Protein AF-A0A6G3MEV0-F1 (afdb_monomer)

pLDDT: mean 73.97, std 15.08, range [33.03, 90.5]

Sequence (205 aa):
HIMEASEIRARDFGADFNMITDFTGFTPLHYAVFLQDLQMIKLLLDSGADITIKNTYGQTPADLALTDEIKSFLLSEYEKAVEVKRQRDKEERKKFPLEKRLKEFIVGQEEAINTVSSTIRRREGGWTRGDKPLVFLFLGSSGVGKTELAKQLANYLFKNNNKCFIRVDMSEYQNKHEVIFYNIFRFLSLLEPHQVILDMIKVGN

Radius of gyration: 22.91 Å; Cα contacts (8 Å, |Δi|>4): 175; chains: 1; bounding box: 72×41×54 Å

Nearest PDB structures (foldseek):
  7tts-assembly1_B  TM=6.691E-01  e=2.079E-11  Homo sapiens
  7tts-assembly1_E  TM=6.427E-01  e=4.129E-11  Homo sapiens
  7tts-assembly1_C  TM=6.804E-01  e=1.296E-10  Homo sapiens
  7tts-assembly1_D  TM=6.007E-01  e=2.767E-11  Homo sapiens
  7tts-assembly1_F  TM=5.951E-01  e=7.315E-11  Homo sapiens

Organism: Henneguya salminicola (NCBI:txid69463)

Mean predicted aligned error: 13.85 Å

Solvent-accessible surface area (backbone atoms only — not comparable to full-atom values): 12146 Å² total; per-residue (Å²): 108,74,67,55,55,50,53,48,41,53,63,72,69,45,65,58,53,67,41,63,77,46,100,60,36,41,29,62,55,37,51,26,33,63,69,67,35,67,67,55,40,49,53,40,50,77,72,65,36,65,66,83,54,53,26,76,86,67,45,35,34,53,72,52,37,84,48,70,71,59,29,54,50,42,50,56,52,43,54,52,53,52,49,52,52,51,50,50,54,53,51,49,48,67,75,52,46,64,52,60,62,51,50,76,80,46,83,90,53,62,67,61,43,51,53,54,42,53,54,49,52,37,49,78,70,62,76,46,74,82,89,59,56,85,84,78,85,84,82,80,71,87,90,78,45,64,67,54,55,52,48,57,48,33,34,65,77,49,74,63,45,73,86,36,56,49,81,46,66,48,61,81,54,78,51,86,83,48,54,63,53,57,56,54,48,54,49,53,51,67,73,45,44,87,60,57,48,74,45,81,42,76,67,78,131

InterPro domains:
  IPR001995 Peptidase A2A, retrovirus, catalytic [PS50175] (41-53)
  IPR002110 Ankyrin repeat [PF00023] (25-55)
  IPR002110 Ankyrin repeat [PS50088] (24-56)
  IPR002110 Ankyrin repeat [SM00248] (24-53)
  IPR003959 ATPase, AAA-type, core [PF07724] (134-179)
  IPR027417 P-loop containing nucleoside triphosphate hydrolase [G3DSA:3.40.50.300] (69-185)
  IPR027417 P-loop containing nucleoside triphosphate hydrolase [SSF52540] (98-177)
  IPR036770 Ankyrin repeat-containing domain superfamily [G3DSA:1.25.40.20] (2-68)
  IPR036770 Ankyrin repeat-containing domain superfamily [SSF48403] (12-67)
  IPR050130 ATP-dependent Clp protease/Chaperone ClpA/ClpB [PTHR11638] (82-179)

Foldseek 3Di:
DVVVVVVVCLVVVVPPQCDQPDPFSDGQLLVCQLVVPPVSNVVSVVNPHDQPGATPVRDTSLNNHPDPVVNVVSVVSNVVSVVVVVVVVVVVCVVDPQLNLLCVPAPDPNVVSVVVSVVVVCVVVVVDDVQAADADDDDDDPPNCSVVSLVSVLCVLVVNPPVQEDEDECVVVPDPVNCVVVVVVVVVCNVCSRRHGYDYDDDDD

Secondary structure (DSSP, 8-state):
-HHHHHHHHHHHS---TT---STT---HHHHHHHTT-HHHHHHHHHTT--TT---TTS--GGGG--SHHHHHHHHHHHHHHHHHHHHHHHHHHHHS-HHHHHHHH--S-HHHHHHHHHHHHHHHTT-S-TTSPP-----SSTTSSHHHHHHHHHHHHTTT-GGGEEEEEGG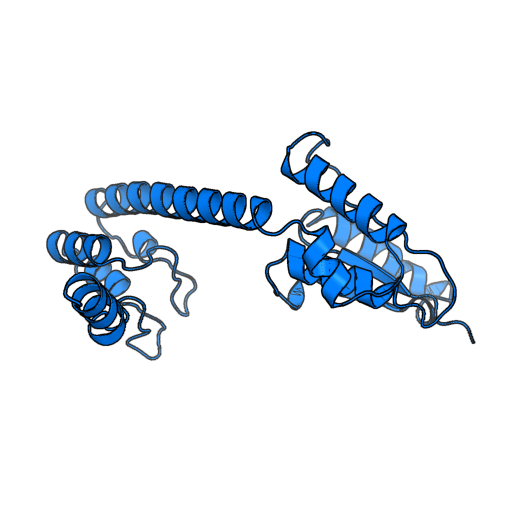GG-STTTHHHHHHHHHHHHH-TTS-EEEEE----

Structure (mmCIF, N/CA/C/O backbone):
data_AF-A0A6G3MEV0-F1
#
_entry.id   AF-A0A6G3MEV0-F1
#
loop_
_atom_site.group_PDB
_atom_site.id
_atom_site.type_symbol
_atom_site.label_atom_id
_atom_site.label_alt_id
_atom_site.label_comp_id
_atom_site.label_asym_id
_atom_site.label_entity_id
_atom_site.label_seq_id
_atom_site.pdbx_PDB_ins_code
_atom_site.Cartn_x
_atom_site.Cartn_y
_atom_site.Cartn_z
_atom_site.occupancy
_atom_site.B_iso_or_equiv
_atom_site.auth_seq_id
_atom_site.auth_comp_id
_atom_site.auth_asym_id
_atom_site.auth_atom_id
_atom_site.pdbx_PDB_model_num
ATOM 1 N N . HIS A 1 1 ? -33.113 -0.268 -13.481 1.00 51.06 1 HIS A N 1
ATOM 2 C CA . HIS A 1 1 ? -33.862 0.860 -12.890 1.00 51.06 1 HIS A CA 1
ATOM 3 C C . HIS A 1 1 ? -33.924 0.903 -11.361 1.00 51.06 1 HIS A C 1
ATOM 5 O O . HIS A 1 1 ? -33.353 1.837 -10.821 1.00 51.06 1 HIS A O 1
ATOM 11 N N . ILE A 1 2 ? -34.560 -0.027 -10.625 1.00 48.22 2 ILE A N 1
ATOM 12 C CA . ILE A 1 2 ? -34.645 0.098 -9.142 1.00 48.22 2 ILE A CA 1
ATOM 13 C C . ILE A 1 2 ? -33.288 -0.176 -8.459 1.00 48.22 2 ILE A C 1
ATOM 15 O O . ILE A 1 2 ? -32.898 0.575 -7.572 1.00 48.22 2 ILE A O 1
ATOM 19 N N . MET A 1 3 ? -32.540 -1.180 -8.939 1.00 43.31 3 MET A N 1
ATOM 20 C CA . MET A 1 3 ? -31.184 -1.517 -8.459 1.00 43.31 3 MET A CA 1
ATOM 21 C C . MET A 1 3 ? -30.160 -0.403 -8.741 1.00 43.31 3 MET A C 1
ATOM 23 O O . MET A 1 3 ? -29.391 -0.030 -7.863 1.00 43.31 3 MET A O 1
ATOM 27 N N . GLU A 1 4 ? -30.210 0.210 -9.928 1.00 51.53 4 GLU A N 1
ATOM 28 C CA . GLU A 1 4 ? -29.355 1.361 -10.259 1.00 51.53 4 GLU A CA 1
ATOM 29 C C . GLU A 1 4 ? -29.690 2.572 -9.387 1.00 51.53 4 GLU A C 1
ATOM 31 O O . GLU A 1 4 ? -28.794 3.267 -8.939 1.00 51.53 4 GLU A O 1
ATOM 36 N N . ALA A 1 5 ? -30.967 2.814 -9.076 1.00 46.56 5 ALA A N 1
ATOM 37 C CA . ALA A 1 5 ? -31.361 3.924 -8.212 1.00 46.56 5 ALA A CA 1
ATOM 38 C C . ALA A 1 5 ? -30.998 3.706 -6.729 1.00 46.56 5 ALA A C 1
ATOM 40 O O . ALA A 1 5 ? -30.888 4.687 -5.991 1.00 46.56 5 ALA A O 1
ATOM 41 N N . SER A 1 6 ? -30.842 2.460 -6.264 1.00 44.94 6 SER A N 1
ATOM 42 C CA . SER A 1 6 ? -30.276 2.159 -4.939 1.00 44.94 6 SER A CA 1
ATOM 43 C C . SER A 1 6 ? -28.752 2.258 -4.927 1.00 44.94 6 SER A C 1
ATOM 45 O O . SER A 1 6 ? -28.201 2.785 -3.970 1.00 44.94 6 SER A O 1
ATOM 47 N N . GLU A 1 7 ? -28.074 1.828 -5.994 1.00 50.38 7 GLU A N 1
ATOM 48 C CA . GLU A 1 7 ? -26.617 1.960 -6.136 1.00 50.38 7 GLU A CA 1
ATOM 49 C C . GLU A 1 7 ? -26.184 3.421 -6.306 1.00 50.38 7 GLU A C 1
ATOM 51 O O . GLU A 1 7 ? -25.212 3.850 -5.694 1.00 50.38 7 GLU A O 1
ATOM 56 N N . ILE A 1 8 ? -26.933 4.207 -7.084 1.00 53.25 8 ILE A N 1
ATOM 57 C CA . ILE A 1 8 ? -26.717 5.648 -7.263 1.00 53.25 8 ILE A CA 1
ATOM 58 C C . ILE A 1 8 ? -27.034 6.393 -5.965 1.00 53.25 8 ILE A C 1
ATOM 60 O O . ILE A 1 8 ? -26.256 7.243 -5.570 1.00 53.25 8 ILE A O 1
ATOM 64 N N . ARG A 1 9 ? -28.092 6.031 -5.220 1.00 45.91 9 ARG A N 1
ATOM 65 C CA . ARG A 1 9 ? -28.322 6.611 -3.882 1.00 45.91 9 ARG A CA 1
ATOM 66 C C . ARG A 1 9 ? -27.248 6.217 -2.871 1.00 45.91 9 ARG A C 1
ATOM 68 O O . ARG A 1 9 ? -26.850 7.063 -2.089 1.00 45.91 9 ARG A O 1
ATOM 75 N N . ALA A 1 10 ? -26.739 4.989 -2.890 1.00 49.03 10 ALA A N 1
ATOM 76 C CA . ALA A 1 10 ? -25.607 4.603 -2.048 1.00 49.03 10 ALA A CA 1
ATOM 77 C C . ALA A 1 10 ? -24.311 5.340 -2.435 1.00 49.03 10 ALA A C 1
ATOM 79 O O . ALA A 1 10 ? -23.467 5.570 -1.580 1.00 49.03 10 ALA A O 1
ATOM 80 N N . ARG A 1 11 ? -24.165 5.732 -3.707 1.00 48.09 11 ARG A N 1
ATOM 81 C CA . ARG A 1 11 ? -23.026 6.500 -4.225 1.00 48.09 11 ARG A CA 1
ATOM 82 C C . ARG A 1 11 ? -23.156 8.016 -3.987 1.00 48.09 11 ARG A C 1
ATOM 84 O O . ARG A 1 11 ? -22.151 8.647 -3.700 1.00 48.09 11 ARG A O 1
ATOM 91 N N . ASP A 1 12 ? -24.367 8.573 -4.071 1.00 46.44 12 ASP A N 1
ATOM 92 C CA . ASP A 1 12 ? -24.646 10.020 -3.994 1.00 46.44 12 ASP A CA 1
ATOM 93 C C . ASP A 1 12 ? -25.100 10.482 -2.590 1.00 46.44 12 ASP A C 1
ATOM 95 O O . ASP A 1 12 ? -24.789 11.595 -2.176 1.00 46.44 12 ASP A O 1
ATOM 99 N N . PHE A 1 13 ? -25.832 9.640 -1.843 1.00 46.34 13 PHE A N 1
ATOM 100 C CA . PHE A 1 13 ? -26.215 9.840 -0.429 1.00 46.34 13 PHE A CA 1
ATOM 101 C C . PHE A 1 13 ? -25.380 9.004 0.545 1.00 46.34 13 PHE A C 1
ATOM 103 O O . PHE A 1 13 ? -25.529 9.160 1.759 1.00 46.34 13 PHE A O 1
ATOM 110 N N . GLY A 1 14 ? -24.470 8.162 0.043 1.00 47.53 14 GLY A N 1
ATOM 111 C CA . GLY A 1 14 ? -23.297 7.733 0.798 1.00 47.53 14 GLY A CA 1
ATOM 112 C C . GLY A 1 14 ? -22.382 8.932 0.999 1.00 47.53 14 GLY A C 1
ATOM 113 O O . GLY A 1 14 ? -21.298 8.983 0.437 1.00 47.53 14 GLY A O 1
ATOM 114 N N . ALA A 1 15 ? -22.861 9.936 1.738 1.00 50.03 15 ALA A N 1
ATOM 115 C CA . ALA A 1 15 ? -22.044 11.012 2.257 1.00 50.03 15 ALA A CA 1
ATOM 116 C C . ALA A 1 15 ? -20.873 10.333 2.957 1.00 50.03 15 ALA A C 1
ATOM 118 O O . ALA A 1 15 ? -21.090 9.633 3.944 1.00 50.03 15 ALA A O 1
ATOM 119 N N . ASP A 1 16 ? -19.687 10.438 2.357 1.00 57.62 16 ASP A N 1
ATOM 120 C CA . ASP A 1 16 ? -18.498 9.683 2.726 1.00 57.62 16 ASP A CA 1
ATOM 121 C C . ASP A 1 16 ? -18.363 9.639 4.258 1.00 57.62 16 ASP A C 1
ATOM 123 O O . ASP A 1 16 ? -17.923 10.596 4.887 1.00 57.62 16 ASP A O 1
ATOM 127 N N . PHE A 1 17 ? -18.710 8.516 4.900 1.00 56.34 17 PHE A N 1
ATOM 128 C CA . PHE A 1 17 ? -18.487 8.327 6.347 1.00 56.34 17 PHE A CA 1
ATOM 129 C C . PHE A 1 17 ? -16.990 8.336 6.700 1.00 56.34 17 PHE A C 1
ATOM 131 O O . PHE A 1 17 ? -16.604 8.272 7.863 1.00 56.34 17 PHE A O 1
ATOM 138 N N . ASN A 1 18 ? -16.151 8.427 5.670 1.00 61.12 18 ASN A N 1
ATOM 139 C CA . ASN A 1 18 ? -14.714 8.606 5.705 1.00 61.12 18 ASN A CA 1
ATOM 140 C C . ASN A 1 18 ? -14.296 10.077 5.526 1.00 61.12 18 ASN A C 1
ATOM 142 O O . ASN A 1 18 ? -13.098 10.339 5.421 1.00 61.12 18 ASN A O 1
ATOM 146 N N . MET A 1 19 ? -15.238 11.034 5.467 1.00 63.88 19 MET A N 1
ATOM 147 C CA . MET A 1 19 ? -14.906 12.458 5.412 1.00 63.88 19 MET A CA 1
ATOM 148 C C . MET A 1 19 ? -14.054 12.816 6.621 1.00 63.88 19 MET A C 1
ATOM 150 O O . MET A 1 19 ? -14.406 12.540 7.768 1.00 63.88 19 MET A O 1
ATOM 154 N N . ILE A 1 20 ? -12.927 13.457 6.337 1.00 61.91 20 ILE A N 1
ATOM 155 C CA . ILE A 1 20 ? -12.161 14.179 7.338 1.00 61.91 20 ILE A CA 1
ATOM 156 C C . ILE A 1 20 ? -13.022 15.376 7.726 1.00 61.91 20 ILE A C 1
ATOM 158 O O . ILE A 1 20 ? -13.213 16.286 6.921 1.00 61.91 20 ILE A O 1
ATOM 162 N N . THR A 1 21 ? -13.597 15.339 8.920 1.00 61.16 21 THR A N 1
ATOM 163 C CA . THR A 1 21 ? -14.571 16.350 9.344 1.00 61.16 21 THR A CA 1
ATOM 164 C C . THR A 1 21 ? -13.880 17.644 9.777 1.00 61.16 21 THR A C 1
ATOM 166 O O . THR A 1 21 ? -14.470 18.718 9.685 1.00 61.16 21 THR A O 1
ATOM 169 N N . ASP A 1 22 ? -12.611 17.555 10.199 1.00 63.38 22 ASP A N 1
ATOM 170 C CA . ASP A 1 22 ? -11.910 18.616 10.923 1.00 63.38 22 ASP A CA 1
ATOM 171 C C . ASP A 1 22 ? -10.436 18.743 10.495 1.00 63.38 22 ASP A C 1
ATOM 173 O O . ASP A 1 22 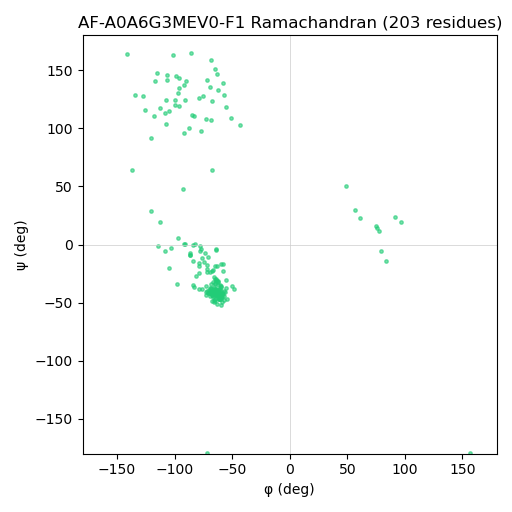? -9.829 17.815 9.956 1.00 63.38 22 ASP A O 1
ATOM 177 N N . PHE A 1 23 ? -9.802 19.870 10.847 1.00 66.94 23 PHE A N 1
ATOM 178 C CA . PHE A 1 23 ? -8.366 20.136 10.631 1.00 66.94 23 PHE A CA 1
ATOM 179 C C . PHE A 1 23 ? -7.429 19.099 11.285 1.00 66.94 23 PHE A C 1
ATOM 181 O O . PHE A 1 23 ? -6.246 19.021 10.960 1.00 66.94 23 PHE A O 1
ATOM 188 N N . THR A 1 24 ? -7.953 18.309 12.221 1.00 69.38 24 THR A N 1
ATOM 189 C CA . THR A 1 24 ? -7.255 17.254 12.966 1.00 69.38 24 THR A CA 1
ATOM 190 C C . THR A 1 24 ? -7.347 15.877 12.299 1.00 69.38 24 THR A C 1
ATOM 192 O O . THR A 1 24 ? -6.803 14.903 12.818 1.00 69.38 24 THR A O 1
ATOM 195 N N . GLY A 1 25 ? -8.015 15.746 11.149 1.00 80.94 25 GLY A N 1
ATOM 196 C CA . GLY A 1 25 ? -8.090 14.459 10.452 1.00 80.94 25 GLY A CA 1
ATOM 197 C C . GLY A 1 25 ? -9.051 13.453 11.087 1.00 80.94 25 GLY A C 1
ATOM 198 O O . GLY A 1 25 ? -8.955 12.267 10.784 1.00 80.94 25 GLY A O 1
ATOM 199 N N . PHE A 1 26 ? -9.930 13.881 11.997 1.00 82.19 26 PHE A N 1
ATOM 200 C CA . PHE A 1 26 ? -10.908 12.986 12.611 1.00 82.19 26 PHE A CA 1
ATOM 201 C C . PHE A 1 26 ? -11.992 12.602 11.600 1.00 82.19 26 PHE A C 1
ATOM 203 O O . PHE A 1 26 ? -12.427 13.416 10.787 1.00 82.19 26 PHE A O 1
ATOM 210 N N . THR A 1 27 ? -12.419 11.343 11.662 1.00 86.06 27 THR A N 1
ATOM 211 C CA . THR A 1 27 ? -13.585 10.839 10.924 1.00 86.06 27 THR A CA 1
ATOM 212 C C . THR A 1 27 ? -14.786 10.750 11.871 1.00 86.06 27 THR A C 1
ATOM 214 O O . THR A 1 27 ? -14.592 10.696 13.091 1.00 86.06 27 THR A O 1
ATOM 217 N N . PRO A 1 28 ? -16.027 10.655 11.359 1.00 85.81 28 PRO A N 1
ATOM 218 C CA . PRO A 1 28 ? -17.213 10.410 12.181 1.00 85.81 28 PRO A CA 1
ATOM 219 C C . PRO A 1 28 ? -17.049 9.216 13.132 1.00 85.81 28 PRO A C 1
ATOM 221 O O . PRO A 1 28 ? -17.494 9.266 14.278 1.00 85.81 28 PRO A O 1
ATOM 224 N N . LEU A 1 29 ? -16.337 8.170 12.693 1.00 88.25 29 LEU A N 1
ATOM 225 C CA . LEU A 1 29 ? -16.046 7.001 13.521 1.00 88.25 29 LEU A CA 1
ATOM 226 C C . LEU A 1 29 ? -15.088 7.324 14.679 1.00 88.25 29 LEU A C 1
ATOM 228 O O . LEU A 1 29 ? -15.311 6.843 15.785 1.00 88.25 29 LEU A O 1
ATOM 232 N N . HIS A 1 30 ? -14.076 8.179 14.480 1.00 88.00 30 HIS A N 1
ATOM 233 C CA . HIS A 1 30 ? -13.223 8.637 15.586 1.00 88.00 30 HIS A CA 1
ATOM 234 C C . HIS A 1 30 ? -14.044 9.368 16.659 1.00 88.00 30 HIS A C 1
ATOM 236 O O . HIS A 1 30 ? -13.844 9.131 17.849 1.00 88.00 30 HIS A O 1
ATOM 242 N N . TYR A 1 31 ? -14.996 10.213 16.248 1.00 85.88 31 TYR A N 1
ATOM 243 C CA . TYR A 1 31 ? -15.878 10.925 17.174 1.00 85.88 31 TYR A CA 1
ATOM 244 C C . TYR A 1 31 ? -16.831 9.994 17.919 1.00 85.88 31 TYR A C 1
ATOM 246 O O . TYR A 1 31 ? -16.969 10.119 19.133 1.00 85.88 31 TYR A O 1
ATOM 254 N N . ALA A 1 32 ? -17.443 9.028 17.234 1.00 88.56 32 ALA A N 1
ATOM 255 C CA . ALA A 1 32 ? -18.325 8.056 17.876 1.00 88.56 32 ALA A CA 1
ATOM 256 C C . ALA A 1 32 ? -17.591 7.230 18.948 1.00 88.56 32 ALA A C 1
ATOM 258 O O . ALA A 1 32 ? -18.133 6.990 20.028 1.00 88.56 32 ALA A O 1
ATOM 259 N N . VAL A 1 33 ? -16.330 6.860 18.690 1.00 90.50 33 VAL A N 1
ATOM 260 C CA . VAL A 1 33 ? -15.491 6.163 19.676 1.00 90.50 33 VAL A CA 1
ATOM 261 C C . VAL A 1 33 ? -15.082 7.079 20.824 1.00 90.50 33 VAL A C 1
ATOM 263 O O . VAL A 1 33 ? -15.154 6.671 21.984 1.00 90.50 33 VAL A O 1
ATOM 266 N N . PHE A 1 34 ? -14.712 8.327 20.535 1.00 86.25 34 PHE A N 1
ATOM 267 C CA . PHE A 1 34 ? -14.392 9.313 21.567 1.00 86.25 34 PHE A CA 1
ATOM 268 C C . PHE A 1 34 ? -15.580 9.571 22.509 1.00 86.25 34 PHE A C 1
ATOM 270 O O . PHE A 1 34 ? -15.402 9.645 23.722 1.00 86.25 34 PHE A O 1
ATOM 277 N N . LEU A 1 35 ? -16.798 9.627 21.962 1.00 87.50 35 LEU A N 1
ATOM 278 C CA . LEU A 1 35 ? -18.045 9.785 22.716 1.00 87.50 35 LEU A CA 1
ATOM 279 C C . LEU A 1 35 ? -18.524 8.492 23.403 1.00 87.50 35 LEU A C 1
ATOM 281 O O . LEU A 1 35 ? -19.503 8.537 24.141 1.00 87.50 35 LEU A O 1
ATOM 285 N N . GLN A 1 36 ? -17.836 7.361 23.190 1.00 87.62 36 GLN A N 1
ATOM 286 C CA . GLN A 1 36 ? -18.178 6.039 23.734 1.00 87.62 36 GLN A CA 1
ATOM 287 C C . GLN A 1 36 ? -19.601 5.570 23.362 1.00 87.62 36 GLN A C 1
ATOM 289 O O . GLN A 1 36 ? -20.235 4.814 24.099 1.00 87.62 36 GLN A O 1
ATOM 294 N N . ASP A 1 37 ? -20.108 5.994 22.201 1.00 89.31 37 ASP A N 1
ATOM 295 C CA . ASP A 1 37 ? -21.453 5.649 21.741 1.00 89.31 37 ASP A CA 1
ATOM 296 C C . ASP A 1 37 ? -21.429 4.385 20.875 1.00 89.31 37 ASP A C 1
ATOM 298 O O . ASP A 1 37 ? -21.193 4.411 19.666 1.00 89.31 37 ASP A O 1
ATOM 302 N N . LEU A 1 38 ? -21.702 3.248 21.512 1.00 88.25 38 LEU A N 1
ATOM 303 C CA . LEU A 1 38 ? -21.691 1.939 20.864 1.00 88.25 38 LEU A CA 1
ATOM 304 C C . LEU A 1 38 ? -22.764 1.794 19.773 1.00 88.25 38 LEU A C 1
ATOM 306 O O . LEU A 1 38 ? -22.545 1.055 18.810 1.00 88.25 38 LEU A O 1
ATOM 310 N N . GLN A 1 39 ? -23.905 2.483 19.886 1.00 89.00 39 GLN A N 1
ATOM 311 C CA . GLN A 1 39 ? -24.938 2.430 18.849 1.00 89.00 39 GLN A CA 1
ATOM 312 C C . GLN A 1 39 ? -24.503 3.205 17.609 1.00 89.00 39 GLN A C 1
ATOM 314 O O . GLN A 1 39 ? -24.632 2.689 16.500 1.00 89.00 39 GLN A O 1
ATOM 319 N N . MET A 1 40 ? -23.917 4.388 17.795 1.00 85.12 40 MET A N 1
ATOM 320 C CA . MET A 1 40 ? -23.364 5.172 16.690 1.00 85.12 40 MET A CA 1
ATOM 321 C C . MET A 1 40 ? -22.180 4.469 16.027 1.00 85.12 40 MET A C 1
ATOM 323 O O . MET A 1 40 ? -22.094 4.459 14.803 1.00 85.12 40 MET A O 1
ATOM 327 N N . ILE A 1 41 ? -21.304 3.820 16.802 1.00 89.31 41 ILE A N 1
ATOM 328 C CA . ILE A 1 41 ? -20.204 3.014 16.252 1.00 89.31 41 ILE A CA 1
ATOM 329 C C . ILE A 1 41 ? -20.751 1.900 15.355 1.00 89.31 41 ILE A C 1
ATOM 331 O O . ILE A 1 41 ? -20.294 1.755 14.224 1.00 89.31 41 ILE A O 1
ATOM 335 N N . LYS A 1 42 ? -21.743 1.134 15.827 1.00 88.56 42 LYS A N 1
ATOM 336 C CA . LYS A 1 42 ? -22.373 0.075 15.024 1.00 88.56 42 LYS A CA 1
ATOM 337 C C . LYS A 1 42 ? -23.017 0.631 13.763 1.00 88.56 42 LYS A C 1
ATOM 339 O O . LYS A 1 42 ? -22.752 0.116 12.687 1.00 88.56 42 LYS A O 1
ATOM 344 N N . LEU A 1 43 ? -23.785 1.712 13.888 1.00 87.81 43 LEU A N 1
ATOM 345 C CA . LEU A 1 43 ? -24.446 2.349 12.753 1.00 87.81 43 LEU A CA 1
ATOM 346 C C . LEU A 1 43 ? -23.440 2.803 11.687 1.00 87.81 43 LEU A C 1
ATOM 348 O O . LEU A 1 43 ? -23.673 2.583 10.504 1.00 87.81 43 LEU A O 1
ATOM 352 N N . LEU A 1 44 ? -22.318 3.399 12.104 1.00 86.12 44 LEU A N 1
ATOM 353 C CA . LEU A 1 44 ? -21.258 3.853 11.203 1.00 86.12 44 LEU A CA 1
ATOM 354 C C . LEU A 1 44 ? -20.515 2.688 10.537 1.00 86.12 44 LEU A C 1
ATOM 356 O O . LEU A 1 44 ? -20.150 2.775 9.367 1.00 86.12 44 LEU A O 1
ATOM 360 N N . LEU A 1 45 ? -20.285 1.593 11.261 1.00 85.94 45 LEU A N 1
ATOM 361 C CA . LEU A 1 45 ? -19.670 0.392 10.693 1.00 85.94 45 LEU A CA 1
ATOM 362 C C . LEU A 1 45 ? -20.613 -0.301 9.702 1.00 85.94 45 LEU A C 1
ATOM 364 O O . LEU A 1 45 ? -20.189 -0.637 8.597 1.00 85.94 45 LEU A O 1
ATOM 368 N N . ASP A 1 46 ? -21.894 -0.434 10.051 1.00 85.19 46 ASP A N 1
ATOM 369 C CA . ASP A 1 46 ? -22.937 -0.987 9.180 1.00 85.19 46 ASP A CA 1
ATOM 370 C C . ASP A 1 46 ? -23.124 -0.135 7.915 1.00 85.19 46 ASP A C 1
ATOM 372 O O . ASP A 1 46 ? -23.407 -0.659 6.836 1.00 85.19 46 ASP A O 1
ATOM 376 N N . SER A 1 47 ? -22.916 1.181 8.024 1.00 82.00 47 SER A N 1
ATOM 377 C CA . SER A 1 47 ? -22.955 2.112 6.895 1.00 82.00 47 SER A CA 1
ATOM 378 C C . SER A 1 47 ? -21.652 2.172 6.085 1.00 82.00 47 SER A C 1
ATOM 380 O O . SER A 1 47 ? -21.586 2.907 5.099 1.00 82.00 47 SER A O 1
ATOM 382 N N . GLY A 1 48 ? -20.628 1.389 6.446 1.00 79.81 48 GLY A N 1
ATOM 383 C CA . GLY A 1 48 ? -19.397 1.224 5.670 1.00 79.81 48 GLY A CA 1
ATOM 384 C C . GLY A 1 48 ? -18.252 2.181 6.015 1.00 79.81 48 GLY A C 1
ATOM 385 O O . GLY A 1 48 ? -17.388 2.410 5.166 1.00 79.81 48 GLY A O 1
ATOM 386 N N . ALA A 1 49 ? -18.217 2.747 7.225 1.00 84.12 49 ALA A N 1
ATOM 387 C CA . ALA A 1 49 ? -17.083 3.547 7.688 1.00 84.12 49 ALA A CA 1
ATOM 388 C C . ALA A 1 49 ? -15.792 2.708 7.766 1.00 84.12 49 ALA A C 1
ATOM 390 O O . ALA A 1 49 ? -15.772 1.607 8.320 1.00 84.12 49 ALA A O 1
ATOM 391 N N . ASP A 1 50 ? -14.690 3.238 7.232 1.00 81.62 50 ASP A N 1
ATOM 392 C CA . ASP A 1 50 ? -13.395 2.560 7.237 1.00 81.62 50 ASP A CA 1
ATOM 393 C C . ASP A 1 50 ? -12.681 2.782 8.580 1.00 81.62 50 ASP A C 1
ATOM 395 O O . ASP A 1 50 ? -12.215 3.875 8.914 1.00 81.62 50 ASP A O 1
ATOM 399 N N . ILE A 1 51 ? -12.572 1.703 9.353 1.00 85.75 51 ILE A N 1
ATOM 400 C CA . ILE A 1 51 ? -11.895 1.664 10.654 1.00 85.75 51 ILE A CA 1
ATOM 401 C C . ILE A 1 51 ? -10.363 1.765 10.548 1.00 85.75 51 ILE A C 1
ATOM 403 O O . ILE A 1 51 ? -9.681 1.951 11.554 1.00 85.75 51 ILE A O 1
ATOM 407 N N . THR A 1 52 ? -9.795 1.656 9.341 1.00 84.06 52 THR A N 1
ATOM 408 C CA . THR A 1 52 ? -8.337 1.692 9.125 1.00 84.06 52 THR A CA 1
ATOM 409 C C . THR A 1 52 ? -7.764 3.100 8.966 1.00 84.06 52 THR A C 1
ATOM 411 O O . THR A 1 52 ? -6.541 3.267 8.946 1.00 84.06 52 THR A O 1
ATOM 414 N N . ILE A 1 53 ? -8.626 4.114 8.854 1.00 83.69 53 ILE A N 1
ATOM 415 C CA . ILE A 1 53 ? -8.212 5.505 8.662 1.00 83.69 53 ILE A CA 1
ATOM 416 C C . ILE A 1 53 ? -7.542 6.024 9.932 1.00 83.69 53 ILE A C 1
ATOM 418 O O . ILE A 1 53 ? -8.035 5.818 11.037 1.00 83.69 53 ILE A O 1
ATOM 422 N N . LYS A 1 54 ? -6.423 6.728 9.759 1.00 85.94 54 LYS A N 1
ATOM 423 C CA . LYS A 1 54 ? -5.696 7.384 10.845 1.00 85.94 54 LYS A CA 1
ATOM 424 C C . LYS A 1 54 ? -5.901 8.889 10.794 1.00 85.94 54 LYS A C 1
ATOM 426 O O . LYS A 1 54 ? -5.882 9.470 9.709 1.00 85.94 54 LYS A O 1
ATOM 431 N N . ASN A 1 55 ? -6.035 9.505 11.962 1.00 84.94 55 ASN A N 1
ATOM 432 C CA . ASN A 1 55 ? -6.051 10.959 12.097 1.00 84.94 55 ASN A CA 1
ATOM 433 C C . ASN A 1 55 ? -4.649 11.572 11.871 1.00 84.94 55 ASN A C 1
ATOM 435 O O . ASN A 1 55 ? -3.667 10.861 11.629 1.00 84.94 55 ASN A O 1
ATOM 439 N N . THR A 1 56 ? -4.521 12.900 11.972 1.00 84.88 56 THR A N 1
ATOM 440 C CA . THR A 1 56 ? -3.221 13.586 11.800 1.00 84.88 56 THR A CA 1
ATOM 441 C C . THR A 1 56 ? -2.196 13.236 12.882 1.00 84.88 56 THR A C 1
ATOM 443 O O . THR A 1 56 ? -0.996 13.386 12.658 1.00 84.88 56 THR A O 1
ATOM 446 N N . TYR A 1 57 ? -2.648 12.708 14.021 1.00 82.94 57 TYR A N 1
ATOM 447 C CA . TYR A 1 57 ? -1.806 12.181 15.097 1.00 82.94 57 TYR A CA 1
ATOM 448 C C . TYR A 1 57 ? -1.376 10.721 14.864 1.00 82.94 57 TYR A C 1
ATOM 450 O O . TYR A 1 57 ? -0.649 10.155 15.677 1.00 82.94 57 TYR A O 1
ATOM 458 N N . GLY A 1 58 ? -1.804 10.095 13.761 1.00 84.19 58 GLY A N 1
ATOM 459 C CA . GLY A 1 58 ? -1.479 8.710 13.420 1.00 84.19 58 GLY A CA 1
ATOM 460 C C . GLY A 1 58 ? -2.274 7.656 14.198 1.00 84.19 58 GLY A C 1
ATOM 461 O O . GLY A 1 58 ? -1.928 6.474 14.123 1.00 84.19 58 GLY A O 1
ATOM 462 N N . GLN A 1 59 ? -3.318 8.069 14.917 1.00 85.88 59 GLN A N 1
ATOM 463 C CA . GLN A 1 59 ? -4.182 7.207 15.723 1.00 85.88 59 GLN A CA 1
ATOM 464 C C . GLN A 1 59 ? -5.358 6.705 14.890 1.00 85.88 59 GLN A C 1
ATOM 466 O O . GLN A 1 59 ? -5.917 7.453 14.091 1.00 85.88 59 GLN A O 1
ATOM 471 N N . THR A 1 60 ? -5.726 5.445 15.090 1.00 88.00 60 THR A N 1
ATOM 472 C CA . THR A 1 60 ? -6.956 4.847 14.559 1.00 88.00 60 THR A CA 1
ATOM 473 C C . THR A 1 60 ? -8.136 5.111 15.502 1.00 88.00 60 THR A C 1
ATOM 475 O O . THR A 1 60 ? -7.919 5.420 16.678 1.00 88.00 60 THR A O 1
ATOM 478 N N . PRO A 1 61 ? -9.396 4.924 15.061 1.00 86.88 61 PRO A N 1
ATOM 479 C CA . PRO A 1 61 ? -10.552 5.027 15.949 1.00 86.88 61 PRO A CA 1
ATOM 480 C C . PRO A 1 61 ? -10.437 4.094 17.160 1.00 86.88 61 PRO A C 1
ATOM 482 O O . PRO A 1 61 ? -10.781 4.489 18.267 1.00 86.88 61 PRO A O 1
ATOM 485 N N . ALA A 1 62 ? -9.887 2.887 16.975 1.00 87.25 62 ALA A N 1
ATOM 486 C CA . ALA A 1 62 ? -9.677 1.919 18.052 1.00 87.25 62 ALA A CA 1
ATOM 487 C C . ALA A 1 62 ? -8.683 2.405 19.123 1.00 87.25 62 ALA A C 1
ATOM 489 O O . ALA A 1 62 ? -8.837 2.061 20.294 1.00 87.25 62 ALA A O 1
ATOM 490 N N . ASP A 1 63 ? -7.704 3.234 18.746 1.00 87.62 63 ASP A N 1
ATOM 491 C CA . ASP A 1 63 ? -6.723 3.800 19.680 1.00 87.62 63 ASP A CA 1
ATOM 492 C C . ASP A 1 63 ? -7.337 4.862 20.607 1.00 87.62 63 ASP A C 1
ATOM 494 O O . ASP A 1 63 ? -6.787 5.136 21.672 1.00 87.62 63 ASP A O 1
ATOM 498 N N . LEU A 1 64 ? -8.478 5.449 20.225 1.00 86.44 64 LEU A N 1
ATOM 499 C CA . LEU A 1 64 ? -9.205 6.442 21.024 1.00 86.44 64 LEU A CA 1
ATOM 500 C C . LEU A 1 64 ? -10.187 5.817 22.025 1.00 86.44 64 LEU A C 1
ATOM 502 O O . LEU A 1 64 ? -10.784 6.535 22.828 1.00 86.44 64 LEU A O 1
ATOM 506 N N . ALA A 1 65 ? -10.393 4.499 21.975 1.00 88.31 65 ALA A N 1
ATOM 507 C CA . ALA A 1 65 ? -11.327 3.822 22.863 1.00 88.31 65 ALA A CA 1
ATOM 508 C C . ALA A 1 65 ? -10.827 3.851 24.318 1.00 88.31 65 ALA A C 1
ATOM 510 O O . ALA A 1 65 ? -9.737 3.365 24.621 1.00 88.31 65 ALA A O 1
ATOM 511 N N . LEU A 1 66 ? -11.650 4.396 25.219 1.00 84.56 66 LEU A N 1
ATOM 512 C CA . LEU A 1 66 ? -11.373 4.450 26.657 1.00 84.56 66 LEU A CA 1
ATOM 513 C C . LEU A 1 66 ? -11.774 3.158 27.381 1.00 84.56 66 LEU A C 1
ATOM 515 O O . LEU A 1 66 ? -11.112 2.764 28.336 1.00 84.56 66 LEU A O 1
ATOM 519 N N . THR A 1 67 ? -12.855 2.510 26.941 1.00 87.94 67 THR A N 1
ATOM 520 C CA . THR A 1 67 ? -13.371 1.277 27.551 1.00 87.94 67 THR A CA 1
ATOM 521 C C . THR A 1 67 ? -12.870 0.025 26.833 1.00 87.94 67 THR A C 1
ATOM 523 O O . THR A 1 67 ? -12.785 -0.020 25.602 1.00 87.94 67 THR A O 1
ATOM 526 N N . ASP A 1 68 ? -12.596 -1.030 27.604 1.00 86.69 68 ASP A N 1
ATOM 527 C CA . ASP A 1 68 ? -12.157 -2.326 27.068 1.00 86.69 68 ASP A CA 1
ATOM 528 C C . ASP A 1 68 ? -13.238 -3.005 26.209 1.00 86.69 68 ASP A C 1
ATOM 530 O O . ASP A 1 68 ? -12.930 -3.706 25.241 1.00 86.69 68 ASP A O 1
ATOM 534 N N . GLU A 1 69 ? -14.515 -2.758 26.510 1.00 88.19 69 GLU A N 1
ATOM 535 C CA . GLU A 1 69 ? -15.654 -3.276 25.745 1.00 88.19 69 GLU A CA 1
ATOM 536 C C . GLU A 1 69 ? -15.659 -2.739 24.309 1.00 88.19 69 GLU A C 1
ATOM 538 O O . GLU A 1 69 ? -15.694 -3.510 23.350 1.00 88.19 69 GLU A O 1
ATOM 543 N N . ILE A 1 70 ? -15.551 -1.418 24.139 1.00 86.88 70 ILE A N 1
ATOM 544 C CA . ILE A 1 70 ? -15.515 -0.801 22.809 1.00 86.88 70 ILE A CA 1
ATOM 545 C C . ILE A 1 70 ? -14.215 -1.159 22.093 1.00 86.88 70 ILE A C 1
ATOM 547 O O . ILE A 1 70 ? -14.229 -1.474 20.904 1.00 86.88 70 ILE A O 1
ATOM 551 N N . LYS A 1 71 ? -13.091 -1.167 22.813 1.00 88.00 71 LYS A N 1
ATOM 552 C CA . LYS A 1 71 ? -11.789 -1.498 22.235 1.00 88.00 71 LYS A CA 1
ATOM 553 C C . LYS A 1 71 ? -11.746 -2.923 21.682 1.00 88.00 71 LYS A C 1
ATOM 555 O O . LYS A 1 71 ? -11.309 -3.120 20.551 1.00 88.00 71 LYS A O 1
ATOM 560 N N . SER A 1 72 ? -12.221 -3.907 22.445 1.00 87.62 72 SER A N 1
ATOM 561 C CA . SER A 1 72 ? -12.274 -5.308 22.002 1.00 87.62 72 SER A CA 1
ATOM 562 C C . SER A 1 72 ? -13.204 -5.497 20.801 1.00 87.62 72 SER A C 1
ATOM 564 O O . SER A 1 72 ? -12.835 -6.181 19.843 1.00 87.62 72 SER A O 1
ATOM 566 N N . PHE A 1 73 ? -14.361 -4.828 20.799 1.00 89.00 73 PHE A N 1
ATOM 567 C CA . PHE A 1 73 ? -15.276 -4.831 19.662 1.00 89.00 73 PHE A CA 1
ATOM 568 C C . PHE A 1 73 ? -14.612 -4.266 18.396 1.00 89.00 73 PHE A C 1
ATOM 570 O O . PHE A 1 73 ? -14.564 -4.946 17.369 1.00 89.00 73 PHE A O 1
ATOM 577 N N . LEU A 1 74 ? -14.021 -3.071 18.485 1.00 87.69 74 LEU A N 1
ATOM 578 C CA . LEU A 1 74 ? -13.347 -2.413 17.364 1.00 87.69 74 LEU A CA 1
ATOM 579 C C . LEU A 1 74 ? -12.159 -3.216 16.835 1.00 87.69 74 LEU A C 1
ATOM 581 O O . LEU A 1 74 ? -11.970 -3.276 15.626 1.00 87.69 74 LEU A O 1
ATOM 585 N N . LEU A 1 75 ? -11.378 -3.856 17.709 1.00 86.62 75 LEU A N 1
ATOM 586 C CA . LEU A 1 75 ? -10.269 -4.717 17.292 1.00 86.62 75 LEU A CA 1
ATOM 587 C C . LEU A 1 75 ? -10.761 -5.909 16.465 1.00 86.62 75 LEU A C 1
ATOM 589 O O . LEU A 1 75 ? -10.194 -6.196 15.413 1.00 86.62 75 LEU A O 1
ATOM 593 N N . SER A 1 76 ? -11.849 -6.557 16.890 1.00 87.69 76 SER A N 1
ATOM 594 C CA . SER A 1 76 ? -12.420 -7.684 16.145 1.00 87.69 76 SER A CA 1
ATOM 595 C C . SER A 1 76 ? -12.947 -7.272 14.764 1.00 87.69 76 SER A C 1
ATOM 597 O O . SER A 1 76 ? -12.749 -7.987 13.780 1.00 87.69 76 SER A O 1
ATOM 599 N N . GLU A 1 77 ? -13.574 -6.098 14.661 1.00 86.75 77 GLU A N 1
ATOM 600 C CA . GLU A 1 77 ? -14.054 -5.560 13.384 1.00 86.75 77 GLU A CA 1
ATOM 601 C C . GLU A 1 77 ? -12.901 -5.072 12.501 1.00 86.75 77 GLU A C 1
ATOM 603 O O . GLU A 1 77 ? -12.908 -5.285 11.288 1.00 86.75 77 GLU A O 1
ATOM 608 N N . TYR A 1 78 ? -11.856 -4.502 13.103 1.00 85.25 78 TYR A N 1
ATOM 609 C CA . TYR A 1 78 ? -10.632 -4.123 12.409 1.00 85.25 78 TYR A CA 1
ATOM 610 C C . TYR A 1 78 ? -9.953 -5.336 11.762 1.00 85.25 78 TYR A C 1
ATOM 612 O O . TYR A 1 78 ? -9.606 -5.285 10.581 1.00 85.25 78 TYR A O 1
ATOM 620 N N . GLU A 1 79 ? -9.806 -6.448 12.487 1.00 83.94 79 GLU A N 1
ATOM 621 C CA . GLU A 1 79 ? -9.224 -7.684 11.947 1.00 83.94 79 GLU A CA 1
ATOM 622 C C . GLU A 1 79 ? -10.015 -8.213 10.744 1.00 83.94 79 GLU A C 1
ATOM 624 O O . GLU A 1 79 ? -9.427 -8.529 9.704 1.00 83.94 79 GLU A O 1
ATOM 629 N N . LYS A 1 80 ? -11.351 -8.240 10.840 1.00 85.62 80 LYS A N 1
ATOM 630 C CA . LYS A 1 80 ? -12.226 -8.634 9.724 1.00 85.62 80 LYS A CA 1
ATOM 631 C C . LYS A 1 80 ? -12.064 -7.700 8.527 1.00 85.62 80 LYS A C 1
ATOM 633 O O . LYS A 1 80 ? -11.914 -8.177 7.402 1.00 85.62 80 LYS A O 1
ATOM 638 N N . ALA A 1 81 ? -12.065 -6.387 8.749 1.00 82.25 81 ALA A N 1
ATOM 639 C CA . ALA A 1 81 ? -11.925 -5.394 7.687 1.00 82.25 81 ALA A CA 1
ATOM 640 C C . ALA A 1 81 ? -10.577 -5.525 6.959 1.00 82.25 81 ALA A C 1
ATOM 642 O O . ALA A 1 81 ? -10.525 -5.499 5.725 1.00 82.25 81 ALA A O 1
ATOM 643 N N . VAL A 1 82 ? -9.488 -5.728 7.708 1.00 83.69 82 VAL A N 1
ATOM 644 C CA . VAL A 1 82 ? -8.152 -5.963 7.147 1.00 83.69 82 VAL A CA 1
ATOM 645 C C . VAL A 1 82 ? -8.116 -7.255 6.335 1.00 83.69 82 VAL A C 1
ATOM 647 O O . VAL A 1 82 ? -7.573 -7.252 5.228 1.00 83.69 82 VAL A O 1
ATOM 650 N N . GLU A 1 83 ? -8.714 -8.341 6.827 1.00 83.06 83 GLU A N 1
ATOM 651 C CA . GLU A 1 83 ? -8.742 -9.612 6.102 1.00 83.06 83 GLU A CA 1
ATOM 652 C C . GLU A 1 83 ? -9.580 -9.513 4.820 1.00 83.06 83 GLU A C 1
ATOM 654 O O . GLU A 1 83 ? -9.124 -9.933 3.758 1.00 83.06 83 GLU A O 1
ATOM 659 N N . VAL A 1 84 ? -10.749 -8.866 4.858 1.00 83.19 84 VAL A N 1
ATOM 660 C CA . VAL A 1 84 ? -11.572 -8.612 3.662 1.00 83.19 84 VAL A CA 1
ATOM 661 C C . VAL A 1 84 ? -10.807 -7.775 2.635 1.00 83.19 84 VAL A C 1
ATOM 663 O O . VAL A 1 84 ? -10.781 -8.122 1.452 1.00 83.19 84 VAL A O 1
ATOM 666 N N . LYS A 1 85 ? -10.130 -6.704 3.069 1.00 80.75 85 LYS A N 1
ATOM 667 C CA . LYS A 1 85 ? -9.288 -5.867 2.197 1.00 80.75 85 LYS A CA 1
ATOM 668 C C . LYS A 1 85 ? -8.145 -6.680 1.590 1.00 80.75 85 LYS A C 1
ATOM 670 O O . LYS A 1 85 ? -7.892 -6.585 0.393 1.00 80.75 85 LYS A O 1
ATOM 675 N N . ARG A 1 86 ? -7.504 -7.542 2.383 1.00 78.62 86 ARG A N 1
ATOM 676 C CA . ARG A 1 86 ? -6.438 -8.444 1.931 1.00 78.62 86 ARG A CA 1
ATOM 677 C C . ARG A 1 86 ? -6.935 -9.467 0.909 1.00 78.62 86 ARG A C 1
ATOM 679 O O . ARG A 1 86 ? -6.239 -9.712 -0.077 1.00 78.62 86 ARG A O 1
ATOM 686 N N . GLN A 1 87 ? -8.110 -10.060 1.118 1.00 80.31 87 GLN A N 1
ATOM 687 C CA . GLN A 1 87 ? -8.713 -10.998 0.168 1.00 80.31 87 GLN A CA 1
ATOM 688 C C . GLN A 1 87 ? -9.101 -10.290 -1.128 1.00 80.31 87 GLN A C 1
ATOM 690 O O . GLN A 1 87 ? -8.731 -10.767 -2.199 1.00 80.31 87 GLN A O 1
ATOM 695 N N . ARG A 1 88 ? -9.729 -9.111 -1.045 1.00 78.88 88 ARG A N 1
ATOM 696 C CA . ARG A 1 88 ? -10.039 -8.274 -2.213 1.00 78.88 88 ARG A CA 1
ATOM 697 C C . ARG A 1 88 ? -8.776 -7.928 -3.004 1.00 78.88 88 ARG A C 1
ATOM 699 O O . ARG A 1 88 ? -8.746 -8.146 -4.211 1.00 78.88 88 ARG A O 1
ATOM 706 N N . ASP A 1 89 ? -7.715 -7.476 -2.334 1.00 73.94 89 ASP A N 1
ATOM 707 C CA . ASP A 1 89 ? -6.420 -7.192 -2.967 1.00 73.94 89 ASP A CA 1
ATOM 708 C C . ASP A 1 89 ? -5.849 -8.448 -3.653 1.00 73.94 89 ASP A C 1
ATOM 710 O O . ASP A 1 89 ? -5.317 -8.389 -4.764 1.00 73.94 89 ASP A O 1
ATOM 714 N N . LYS A 1 90 ? -5.961 -9.617 -3.010 1.00 75.94 90 LYS A N 1
ATOM 715 C CA . LYS A 1 90 ? -5.497 -10.901 -3.555 1.00 75.94 90 LYS A CA 1
ATOM 716 C C . LYS A 1 90 ? -6.311 -11.334 -4.776 1.00 75.94 90 LYS A C 1
ATOM 718 O O . LYS A 1 90 ? -5.738 -11.860 -5.729 1.00 75.94 90 LYS A O 1
ATOM 723 N N . GLU A 1 91 ? -7.622 -11.130 -4.766 1.00 77.06 91 GLU A N 1
ATOM 724 C CA . GLU A 1 91 ? -8.511 -11.395 -5.899 1.00 77.06 91 GLU A CA 1
ATOM 725 C C . GLU A 1 91 ? -8.254 -10.440 -7.065 1.00 77.06 91 GLU A C 1
ATOM 727 O O . GLU A 1 91 ? -8.163 -10.879 -8.213 1.00 77.06 91 GLU A O 1
ATOM 732 N N . GLU A 1 92 ? -8.045 -9.155 -6.786 1.00 72.00 92 GLU A N 1
ATOM 733 C CA . GLU A 1 92 ? -7.702 -8.163 -7.802 1.00 72.00 92 GLU A CA 1
ATOM 734 C C . GLU A 1 92 ? -6.381 -8.518 -8.501 1.00 72.00 92 GLU A C 1
ATOM 736 O O . GLU A 1 92 ? -6.301 -8.509 -9.732 1.00 72.00 92 GLU A O 1
ATOM 741 N N . ARG A 1 93 ? -5.369 -8.943 -7.730 1.00 70.44 93 ARG A N 1
ATOM 742 C CA . ARG A 1 93 ? -4.087 -9.438 -8.262 1.00 70.44 93 ARG A CA 1
ATOM 743 C C . ARG A 1 93 ? -4.237 -10.693 -9.124 1.00 70.44 93 ARG A C 1
ATOM 745 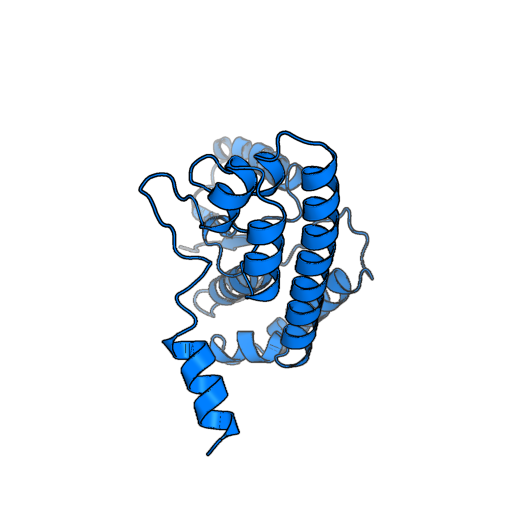O O . ARG A 1 93 ? -3.473 -10.872 -10.069 1.00 70.44 93 ARG A O 1
ATOM 752 N N . LYS A 1 94 ? -5.215 -11.563 -8.839 1.00 71.44 94 LYS A N 1
ATOM 753 C CA . LYS A 1 94 ? -5.538 -12.704 -9.718 1.00 71.44 94 LYS A CA 1
ATOM 754 C C . LYS A 1 94 ? -6.183 -12.239 -11.024 1.00 71.44 94 LYS A C 1
ATOM 756 O O . LYS A 1 94 ? -5.900 -12.808 -12.075 1.00 71.44 94 LYS A O 1
ATOM 761 N N . LYS A 1 95 ? -7.054 -11.227 -10.957 1.00 65.06 95 LYS A N 1
ATOM 762 C CA . LYS A 1 95 ? -7.797 -10.696 -12.109 1.00 65.06 95 LYS A CA 1
ATOM 763 C C . LYS A 1 95 ? -6.885 -9.955 -13.090 1.00 65.06 95 LYS A C 1
ATOM 765 O O . LYS A 1 95 ? -7.051 -10.087 -14.303 1.00 65.06 95 LYS A O 1
ATOM 770 N N . PHE A 1 96 ? -5.897 -9.226 -12.573 1.00 69.38 96 PHE A N 1
ATOM 771 C CA . PHE A 1 96 ? -4.920 -8.480 -13.363 1.00 69.38 96 PHE A CA 1
ATOM 772 C C . PHE A 1 96 ? -3.497 -8.965 -13.062 1.00 69.38 96 PHE A C 1
ATOM 774 O O . PHE A 1 96 ? -2.861 -8.443 -12.146 1.00 69.38 96 PHE A O 1
ATOM 781 N N . PRO A 1 97 ? -2.981 -9.951 -13.822 1.00 80.62 97 PRO A N 1
ATOM 782 C CA . PRO A 1 97 ? -1.622 -10.442 -13.629 1.00 80.62 97 PRO A CA 1
ATOM 783 C C . PRO A 1 97 ? -0.601 -9.310 -13.791 1.00 80.62 97 PRO A C 1
ATOM 785 O O . PRO A 1 97 ? -0.725 -8.478 -14.695 1.00 80.62 97 PRO A O 1
ATOM 788 N N . LEU A 1 98 ? 0.414 -9.304 -12.922 1.00 84.94 98 LEU A N 1
ATOM 789 C CA . LEU A 1 98 ? 1.505 -8.324 -12.903 1.00 84.94 98 LEU A CA 1
ATOM 790 C C . LEU A 1 98 ? 2.125 -8.119 -14.293 1.00 84.94 98 LEU A C 1
ATOM 792 O O . LEU A 1 98 ? 2.412 -6.993 -14.686 1.00 84.94 98 LEU A O 1
ATOM 796 N N . GLU A 1 99 ? 2.250 -9.193 -15.069 1.00 88.69 99 GLU A N 1
ATOM 797 C CA . GLU A 1 99 ? 2.779 -9.165 -16.427 1.00 88.69 99 GLU A CA 1
ATOM 798 C C . GLU A 1 99 ? 2.007 -8.201 -17.337 1.00 88.69 99 GLU A C 1
ATOM 800 O O . GLU A 1 99 ? 2.621 -7.480 -18.116 1.00 88.69 99 GLU A O 1
ATOM 805 N N . LYS A 1 100 ? 0.669 -8.156 -17.237 1.00 87.19 100 LYS A N 1
ATOM 806 C CA . LYS A 1 100 ? -0.152 -7.246 -18.051 1.00 87.19 100 LYS A CA 1
ATOM 807 C C . LYS A 1 100 ? 0.093 -5.790 -17.669 1.00 87.19 100 LYS A C 1
ATOM 809 O O . LYS A 1 100 ? 0.291 -4.977 -18.561 1.00 87.19 100 LYS A O 1
ATOM 814 N N . ARG A 1 101 ? 0.162 -5.492 -16.366 1.00 85.75 101 ARG A N 1
ATOM 815 C CA . ARG A 1 101 ? 0.453 -4.138 -15.862 1.00 85.75 101 ARG A CA 1
ATOM 816 C C . ARG A 1 101 ? 1.829 -3.664 -16.324 1.00 85.75 101 ARG A C 1
ATOM 818 O O . ARG A 1 101 ? 1.961 -2.558 -16.821 1.00 85.75 101 ARG A O 1
ATOM 825 N N . LEU A 1 102 ? 2.853 -4.513 -16.226 1.00 87.62 102 LEU A N 1
ATOM 826 C CA . LEU A 1 102 ? 4.198 -4.162 -16.694 1.00 87.62 102 LEU A CA 1
ATOM 827 C C . LEU A 1 102 ? 4.251 -3.971 -18.218 1.00 87.62 102 LEU A C 1
ATOM 829 O O . LEU A 1 102 ? 4.942 -3.072 -18.691 1.00 87.62 102 LEU A O 1
ATOM 833 N N . LYS A 1 103 ? 3.494 -4.768 -18.983 1.00 89.44 103 LYS A N 1
ATOM 834 C CA . LYS A 1 103 ? 3.401 -4.655 -20.449 1.00 89.44 103 LYS A CA 1
ATOM 835 C C . LYS A 1 103 ? 2.722 -3.370 -20.938 1.00 89.44 103 LYS A C 1
ATOM 837 O O . LYS A 1 103 ? 2.963 -2.985 -22.076 1.00 89.44 103 LYS A O 1
ATOM 842 N N . GLU A 1 104 ? 1.911 -2.702 -20.117 1.00 88.12 104 GLU A N 1
ATOM 843 C CA . GLU A 1 104 ? 1.331 -1.392 -20.466 1.00 88.12 104 GLU A CA 1
ATOM 844 C C . GLU A 1 104 ? 2.404 -0.296 -20.560 1.00 88.12 104 GLU A C 1
ATOM 846 O O . GLU A 1 104 ? 2.290 0.607 -21.385 1.00 88.12 104 GLU A O 1
ATOM 851 N N . PHE A 1 105 ? 3.467 -0.398 -19.756 1.00 85.88 105 PHE A N 1
ATOM 852 C CA . PHE A 1 105 ? 4.532 0.608 -19.683 1.00 85.88 105 PHE A CA 1
ATOM 853 C C . PHE A 1 105 ? 5.825 0.184 -20.394 1.00 85.88 105 PHE A C 1
ATOM 855 O O . PHE A 1 105 ? 6.655 1.032 -20.716 1.00 85.88 105 PHE A O 1
ATOM 862 N N . ILE A 1 106 ? 6.027 -1.117 -20.626 1.00 87.06 106 ILE A N 1
ATOM 863 C CA . ILE A 1 106 ? 7.295 -1.673 -21.109 1.00 87.06 106 ILE A CA 1
ATOM 864 C C . ILE A 1 106 ? 7.051 -2.502 -22.364 1.00 87.06 106 ILE A C 1
ATOM 866 O O . ILE A 1 106 ? 6.414 -3.556 -22.328 1.00 87.06 106 ILE A O 1
ATOM 870 N N . VAL A 1 107 ? 7.627 -2.050 -23.476 1.00 84.25 107 VAL A N 1
ATOM 871 C CA . VAL A 1 107 ? 7.505 -2.702 -24.783 1.00 84.25 107 VAL A CA 1
ATOM 872 C C . VAL A 1 107 ? 8.715 -3.609 -25.039 1.00 84.25 107 VAL A C 1
ATOM 874 O O . VAL A 1 107 ? 9.858 -3.219 -24.813 1.00 84.25 107 VAL A O 1
ATOM 877 N N . GLY A 1 108 ? 8.472 -4.833 -25.519 1.00 82.94 108 GLY A N 1
ATOM 878 C CA . GLY A 1 108 ? 9.503 -5.742 -26.048 1.00 82.94 108 GLY A CA 1
ATOM 879 C C . GLY A 1 108 ? 10.279 -6.602 -25.034 1.00 82.94 108 GLY A C 1
ATOM 880 O O . GLY A 1 108 ? 10.907 -7.573 -25.442 1.00 82.94 108 GLY A O 1
ATOM 881 N N . GLN A 1 109 ? 10.221 -6.326 -23.725 1.00 84.56 109 GLN A N 1
ATOM 882 C CA . GLN A 1 109 ? 10.981 -7.067 -22.696 1.00 84.56 109 GLN A CA 1
ATOM 883 C C . GLN A 1 109 ? 10.208 -8.245 -22.063 1.00 84.56 109 GLN A C 1
ATOM 885 O O . GLN A 1 109 ? 10.156 -8.388 -20.840 1.00 84.56 109 GLN A O 1
ATOM 890 N N . GLU A 1 110 ? 9.577 -9.100 -22.871 1.00 88.06 110 GLU A N 1
ATOM 891 C CA . GLU A 1 110 ? 8.651 -10.125 -22.357 1.00 88.06 110 GLU A CA 1
ATOM 892 C C . GLU A 1 110 ? 9.301 -11.127 -21.390 1.00 88.06 110 GLU A C 1
ATOM 894 O O . GLU A 1 110 ? 8.725 -11.456 -20.353 1.00 88.06 110 GLU A O 1
ATOM 899 N N . GLU A 1 111 ? 10.516 -11.586 -21.693 1.00 87.38 111 GLU A N 1
ATOM 900 C CA . GLU A 1 111 ? 11.236 -12.560 -20.866 1.00 87.38 111 GLU A CA 1
ATOM 901 C C . GLU A 1 111 ? 11.627 -11.984 -19.496 1.00 87.38 111 GLU A C 1
ATOM 903 O O . GLU A 1 111 ? 11.445 -12.635 -18.460 1.00 87.38 111 GLU A O 1
ATOM 908 N N . ALA A 1 112 ? 12.090 -10.730 -19.469 1.00 87.44 112 ALA A N 1
ATOM 909 C CA . ALA A 1 112 ? 12.413 -10.027 -18.232 1.00 87.44 112 ALA A CA 1
ATOM 910 C C . ALA A 1 112 ? 11.158 -9.835 -17.365 1.00 87.44 112 ALA A C 1
ATOM 912 O O . ALA A 1 112 ? 11.178 -10.144 -16.172 1.00 87.44 112 ALA A O 1
ATOM 913 N N . ILE A 1 113 ? 10.043 -9.416 -17.975 1.00 90.44 113 ILE A N 1
ATOM 914 C CA . ILE A 1 113 ? 8.749 -9.249 -17.297 1.00 90.44 113 ILE A CA 1
ATOM 915 C C . ILE A 1 113 ? 8.271 -10.578 -16.698 1.00 90.44 113 ILE A C 1
ATOM 917 O O . ILE A 1 113 ? 7.876 -10.619 -15.530 1.00 90.44 113 ILE A O 1
ATOM 921 N N . ASN A 1 114 ? 8.345 -11.677 -17.452 1.00 90.25 114 ASN A N 1
ATOM 922 C CA . ASN A 1 114 ? 7.931 -13.003 -16.983 1.00 90.25 114 ASN A CA 1
ATOM 923 C C . ASN A 1 114 ? 8.811 -13.509 -15.826 1.00 90.25 114 ASN A C 1
ATOM 925 O O . ASN A 1 114 ? 8.307 -14.066 -14.844 1.00 90.25 114 ASN A O 1
ATOM 929 N N . THR A 1 115 ? 10.124 -13.283 -15.900 1.00 89.00 115 THR A N 1
ATOM 930 C CA . THR A 1 115 ? 11.082 -13.687 -14.857 1.00 89.00 115 THR A CA 1
ATOM 931 C C . THR A 1 115 ? 10.843 -12.924 -13.556 1.00 89.00 115 THR A C 1
ATOM 933 O O . THR A 1 115 ? 10.722 -13.525 -12.484 1.00 89.00 115 THR A O 1
ATOM 936 N N . VAL A 1 116 ? 10.689 -11.603 -13.644 1.00 89.00 116 VAL A N 1
ATOM 937 C CA . VAL A 1 116 ? 10.374 -10.746 -12.495 1.00 89.00 116 VAL A CA 1
ATOM 938 C C . VAL A 1 116 ? 9.030 -11.140 -11.878 1.00 89.00 116 VAL A C 1
ATOM 940 O O . VAL A 1 116 ? 8.933 -11.361 -10.668 1.00 89.00 116 VAL A O 1
ATOM 943 N N . SER A 1 117 ? 8.006 -11.323 -12.713 1.00 89.31 117 SER A N 1
ATOM 944 C CA . SER A 1 117 ? 6.653 -11.633 -12.247 1.00 89.31 117 SER A CA 1
ATOM 945 C C . SER A 1 117 ? 6.551 -13.015 -11.603 1.00 89.31 117 SER A C 1
ATOM 947 O O . SER A 1 117 ? 5.920 -13.176 -10.558 1.00 89.31 117 SER A O 1
ATOM 949 N N . SER A 1 118 ? 7.212 -14.028 -12.169 1.00 86.94 118 SER A N 1
ATOM 950 C CA . SER A 1 118 ? 7.268 -15.366 -11.566 1.00 86.94 118 SER A CA 1
ATOM 951 C C . SER A 1 118 ? 7.995 -15.365 -10.216 1.00 86.94 118 SER A C 1
ATOM 953 O O . SER A 1 118 ? 7.537 -16.018 -9.276 1.00 86.94 118 SER A O 1
ATOM 955 N N . THR A 1 119 ? 9.068 -14.581 -10.081 1.00 86.94 119 THR A N 1
ATOM 956 C CA . THR A 1 119 ? 9.820 -14.431 -8.826 1.00 86.94 119 THR A CA 1
ATOM 957 C C . THR A 1 119 ? 8.963 -13.791 -7.732 1.00 86.94 119 THR A C 1
ATOM 959 O O . THR A 1 119 ? 8.927 -14.287 -6.604 1.00 86.94 119 THR A O 1
ATOM 962 N N . ILE A 1 120 ? 8.203 -12.743 -8.067 1.00 86.00 120 ILE A N 1
ATOM 963 C CA . ILE A 1 120 ? 7.283 -12.091 -7.124 1.00 86.00 120 ILE A CA 1
ATOM 964 C C . ILE A 1 120 ? 6.163 -13.033 -6.701 1.00 86.00 120 ILE A C 1
ATOM 966 O O . ILE A 1 120 ? 5.927 -13.187 -5.504 1.00 86.00 120 ILE A O 1
ATOM 970 N N . ARG A 1 121 ? 5.527 -13.734 -7.648 1.00 83.44 121 ARG A N 1
ATOM 971 C CA . ARG A 1 121 ? 4.466 -14.706 -7.329 1.00 83.44 121 ARG A CA 1
ATOM 972 C C . ARG A 1 121 ? 4.947 -15.798 -6.375 1.00 83.44 121 ARG A C 1
ATOM 974 O O . ARG A 1 121 ? 4.222 -16.164 -5.453 1.00 83.44 121 ARG A O 1
ATOM 981 N N . ARG A 1 122 ? 6.176 -16.297 -6.556 1.00 82.81 122 ARG A N 1
ATOM 982 C CA . ARG A 1 122 ? 6.783 -17.277 -5.637 1.00 82.81 122 ARG A CA 1
ATOM 983 C C . ARG A 1 122 ? 6.948 -16.708 -4.228 1.00 82.81 122 ARG A C 1
ATOM 985 O O . ARG A 1 122 ? 6.656 -17.414 -3.264 1.00 82.81 122 ARG A O 1
ATOM 992 N N . ARG A 1 123 ? 7.358 -15.441 -4.096 1.00 82.25 123 ARG A N 1
ATOM 993 C CA . ARG A 1 123 ? 7.468 -14.785 -2.786 1.00 82.25 123 ARG A CA 1
ATOM 994 C C . ARG A 1 123 ? 6.118 -14.566 -2.125 1.00 82.25 123 ARG A C 1
ATOM 996 O O . ARG A 1 123 ? 5.962 -14.922 -0.963 1.00 82.25 123 ARG A O 1
ATOM 1003 N N . GLU A 1 124 ? 5.148 -14.020 -2.851 1.00 78.31 124 GLU A N 1
ATOM 1004 C CA . GLU A 1 124 ? 3.802 -13.778 -2.318 1.00 78.31 124 GLU A CA 1
ATOM 1005 C C . GLU A 1 124 ? 3.094 -15.079 -1.921 1.00 78.31 124 GLU A C 1
ATOM 1007 O O . GLU A 1 124 ? 2.321 -15.100 -0.967 1.00 78.31 124 GLU A O 1
ATOM 1012 N N . GLY A 1 125 ? 3.385 -16.178 -2.621 1.00 76.19 125 GLY A N 1
ATOM 1013 C CA . GLY A 1 125 ? 2.886 -17.507 -2.278 1.00 76.19 125 GLY A CA 1
ATOM 1014 C C . GLY A 1 125 ? 3.612 -18.187 -1.111 1.00 76.19 125 GLY A C 1
ATOM 1015 O O . GLY A 1 125 ? 3.261 -19.317 -0.792 1.00 76.19 125 GLY A O 1
ATOM 1016 N N . GLY A 1 126 ? 4.640 -17.566 -0.520 1.00 77.00 126 GLY A N 1
ATOM 1017 C CA . GLY A 1 126 ? 5.414 -18.148 0.583 1.00 77.00 126 GLY A CA 1
ATOM 1018 C C . GLY A 1 126 ? 6.389 -19.265 0.181 1.00 77.00 126 GLY A C 1
ATOM 1019 O O . GLY A 1 126 ? 6.866 -19.992 1.045 1.00 77.00 126 GLY A O 1
ATOM 1020 N N . TRP A 1 127 ? 6.714 -19.413 -1.110 1.00 70.62 127 TRP A N 1
ATOM 1021 C CA . TRP A 1 127 ? 7.599 -20.482 -1.612 1.00 70.62 127 TRP A CA 1
ATOM 1022 C C . TRP A 1 127 ? 9.089 -20.185 -1.374 1.00 70.62 127 TRP A C 1
ATOM 1024 O O . TRP A 1 127 ? 9.934 -21.071 -1.478 1.00 70.62 127 TRP A O 1
ATOM 1034 N N . THR A 1 128 ? 9.434 -18.933 -1.067 1.00 66.31 128 THR A N 1
ATOM 1035 C CA . THR A 1 128 ? 10.793 -18.492 -0.717 1.00 66.31 128 THR A CA 1
ATOM 1036 C C . THR A 1 128 ? 10.907 -18.198 0.774 1.00 66.31 128 THR A C 1
ATOM 1038 O O . THR A 1 128 ? 9.971 -17.664 1.363 1.00 66.31 128 THR A O 1
ATOM 1041 N N . ARG A 1 129 ? 12.078 -18.465 1.374 1.00 65.38 129 ARG A N 1
ATOM 1042 C CA . ARG A 1 129 ? 12.372 -18.110 2.775 1.00 65.38 129 ARG A CA 1
ATOM 1043 C C . ARG A 1 129 ? 12.151 -16.608 2.992 1.00 65.38 129 ARG A C 1
ATOM 1045 O O . ARG A 1 129 ? 12.826 -15.804 2.346 1.00 65.38 129 ARG A O 1
ATOM 1052 N N . GLY A 1 130 ? 11.214 -16.265 3.879 1.00 61.75 130 GLY A N 1
ATOM 1053 C CA . GLY A 1 130 ? 10.769 -14.890 4.134 1.00 61.75 130 GLY A CA 1
ATOM 1054 C C . GLY A 1 130 ? 11.900 -13.931 4.505 1.00 61.75 130 GLY A C 1
ATOM 1055 O O . GLY A 1 130 ? 11.860 -12.779 4.093 1.00 61.75 130 GLY A O 1
ATOM 1056 N N . ASP A 1 131 ? 12.956 -14.433 5.147 1.00 65.75 131 ASP A N 1
ATOM 1057 C CA . ASP A 1 131 ? 14.046 -13.615 5.698 1.00 65.75 131 ASP A CA 1
ATOM 1058 C C . ASP A 1 131 ? 14.992 -12.996 4.662 1.00 65.75 131 ASP A C 1
ATOM 1060 O O . ASP A 1 131 ? 15.735 -12.070 4.977 1.00 65.75 131 ASP A O 1
ATOM 1064 N N . LYS A 1 132 ? 15.017 -13.491 3.417 1.00 69.81 132 LYS A N 1
ATOM 1065 C CA . LYS A 1 132 ? 15.942 -12.960 2.401 1.00 69.81 132 LYS A CA 1
ATOM 1066 C C . LYS A 1 132 ? 15.283 -11.838 1.595 1.00 69.81 132 LYS A C 1
ATOM 1068 O O . LYS A 1 132 ? 14.132 -12.011 1.186 1.00 69.81 132 LYS A O 1
ATOM 1073 N N . PRO A 1 133 ? 15.975 -10.722 1.306 1.00 71.00 133 PRO A N 1
ATOM 1074 C CA . PRO A 1 133 ? 15.446 -9.682 0.424 1.00 71.00 133 PRO A CA 1
ATOM 1075 C C . PRO A 1 133 ? 15.275 -10.198 -1.015 1.00 71.00 133 PRO A C 1
ATOM 1077 O O . PRO A 1 133 ? 16.001 -11.092 -1.455 1.00 71.00 133 PRO A O 1
ATOM 1080 N N . LEU A 1 134 ? 14.308 -9.639 -1.752 1.00 74.88 134 LEU A N 1
ATOM 1081 C CA . LEU A 1 134 ? 14.236 -9.809 -3.209 1.00 74.88 134 LEU A CA 1
ATOM 1082 C C . LEU A 1 134 ? 15.303 -8.937 -3.856 1.00 74.88 134 LEU A C 1
ATOM 1084 O O . LEU A 1 134 ? 15.348 -7.737 -3.606 1.00 74.88 134 LEU A O 1
ATOM 1088 N N . VAL A 1 135 ? 16.125 -9.535 -4.712 1.00 79.25 135 VAL A N 1
ATOM 1089 C CA . VAL A 1 135 ? 17.173 -8.822 -5.441 1.00 79.25 135 VAL A CA 1
ATOM 1090 C C . VAL A 1 135 ? 17.020 -9.125 -6.924 1.00 79.25 135 VAL A C 1
ATOM 1092 O O . VAL A 1 135 ? 16.967 -10.291 -7.316 1.00 79.25 135 VAL A O 1
ATOM 1095 N N . PHE A 1 136 ? 16.959 -8.073 -7.736 1.00 81.94 136 PHE A N 1
ATOM 1096 C CA . PHE A 1 136 ? 16.961 -8.153 -9.193 1.00 81.94 136 PHE A CA 1
ATOM 1097 C C . PHE A 1 136 ? 18.210 -7.462 -9.733 1.00 81.94 136 PHE A C 1
ATOM 1099 O O . PHE A 1 136 ? 18.609 -6.415 -9.230 1.00 81.94 136 PHE A O 1
ATOM 1106 N N . LEU A 1 137 ? 18.816 -8.047 -10.765 1.00 80.69 137 LEU A N 1
ATOM 1107 C CA . LEU A 1 137 ? 19.914 -7.440 -11.507 1.00 80.69 137 LEU A CA 1
ATOM 1108 C C . LEU A 1 137 ? 19.464 -7.246 -12.954 1.00 80.69 137 LEU A C 1
ATOM 1110 O O . LEU A 1 137 ? 19.288 -8.218 -13.685 1.00 80.69 137 LEU A O 1
ATOM 1114 N N . PHE A 1 138 ? 19.281 -5.992 -13.363 1.00 82.75 138 PHE A N 1
ATOM 1115 C CA . PHE A 1 138 ? 18.903 -5.652 -14.730 1.00 82.75 138 PHE A CA 1
ATOM 1116 C C . PHE A 1 138 ? 20.147 -5.298 -15.550 1.00 82.75 138 PHE A C 1
ATOM 1118 O O . PHE A 1 138 ? 20.850 -4.333 -15.254 1.00 82.75 138 PHE A O 1
ATOM 1125 N N . LEU A 1 139 ? 20.409 -6.057 -16.616 1.00 79.56 139 LEU A N 1
ATOM 1126 C CA . LEU A 1 139 ? 21.546 -5.857 -17.522 1.00 79.56 139 LEU A CA 1
ATOM 1127 C C . LEU A 1 139 ? 21.052 -5.489 -18.928 1.00 79.56 139 LEU A C 1
ATOM 1129 O O . LEU A 1 139 ? 19.979 -5.914 -19.343 1.00 79.56 139 LEU A O 1
ATOM 1133 N N . GLY A 1 140 ? 21.812 -4.666 -19.656 1.00 81.00 140 GLY A N 1
ATOM 1134 C CA . GLY A 1 140 ? 21.478 -4.255 -21.029 1.00 81.00 140 GLY A CA 1
ATOM 1135 C C . GLY A 1 140 ? 22.132 -2.934 -21.437 1.00 81.00 140 GLY A C 1
ATOM 1136 O O . GLY A 1 140 ? 22.806 -2.306 -20.617 1.00 81.00 140 GLY A O 1
ATOM 1137 N N . SER A 1 141 ? 21.891 -2.463 -22.661 1.00 79.06 141 SER A N 1
ATOM 1138 C CA . SER A 1 141 ? 22.355 -1.147 -23.129 1.00 79.06 141 SER A CA 1
ATOM 1139 C C . SER A 1 141 ? 21.647 0.014 -22.410 1.00 79.06 141 SER A C 1
ATOM 1141 O O . SER A 1 141 ? 20.598 -0.155 -21.772 1.00 79.06 141 SER A O 1
ATOM 1143 N N . SER A 1 142 ? 22.270 1.195 -22.424 1.00 77.69 142 SER A N 1
ATOM 1144 C CA . SER A 1 142 ? 21.682 2.410 -21.845 1.00 77.69 142 SER A CA 1
ATOM 1145 C C . SER A 1 142 ? 20.390 2.790 -22.581 1.00 77.69 142 SER A C 1
ATOM 1147 O O . SER A 1 142 ? 20.256 2.525 -23.772 1.00 77.69 142 SER A O 1
ATOM 1149 N N . GLY A 1 143 ? 19.418 3.366 -21.870 1.00 76.00 143 GLY A N 1
ATOM 1150 C CA . GLY A 1 143 ? 18.165 3.860 -22.463 1.00 76.00 143 GLY A CA 1
ATOM 1151 C C . GLY A 1 143 ? 17.083 2.816 -22.780 1.00 76.00 143 GLY A C 1
ATOM 1152 O O . GLY A 1 143 ? 15.970 3.198 -23.105 1.00 76.00 143 GLY A O 1
ATOM 1153 N N . VAL A 1 144 ? 17.342 1.512 -22.617 1.00 81.38 144 VAL A N 1
ATOM 1154 C CA . VAL A 1 144 ? 16.379 0.430 -22.957 1.00 81.38 144 VAL A CA 1
ATOM 1155 C C . VAL A 1 144 ? 15.198 0.305 -21.974 1.00 81.38 144 VAL A C 1
ATOM 1157 O O . VAL A 1 144 ? 14.269 -0.458 -22.212 1.00 81.38 144 VAL A O 1
ATOM 1160 N N . GLY A 1 145 ? 15.209 1.044 -20.860 1.00 81.62 145 GLY A N 1
ATOM 1161 C CA . GLY A 1 145 ? 14.106 1.043 -19.886 1.00 81.62 145 GLY A CA 1
ATOM 1162 C C . GLY A 1 145 ? 14.288 0.111 -18.682 1.00 81.62 145 GLY A C 1
ATOM 1163 O O . GLY A 1 145 ? 13.317 -0.194 -18.001 1.00 81.62 145 GLY A O 1
ATOM 1164 N N . LYS A 1 146 ? 15.520 -0.316 -18.365 1.00 85.69 146 LYS A N 1
ATOM 1165 C CA . LYS A 1 146 ? 15.829 -1.115 -17.155 1.00 85.69 146 LYS A CA 1
ATOM 1166 C C . LYS A 1 146 ? 15.338 -0.442 -15.865 1.00 85.69 146 LYS A C 1
ATOM 1168 O O . LYS A 1 146 ? 14.661 -1.057 -15.049 1.00 85.69 146 LYS A O 1
ATOM 1173 N N . THR A 1 147 ? 15.621 0.853 -15.740 1.00 84.94 147 THR A N 1
ATOM 1174 C CA . THR A 1 147 ? 15.161 1.692 -14.626 1.00 84.94 147 THR A CA 1
ATOM 1175 C C . THR A 1 147 ? 13.650 1.856 -14.603 1.00 84.94 147 THR A C 1
ATOM 1177 O O . THR A 1 147 ? 13.055 1.939 -13.534 1.00 84.94 147 THR A O 1
ATOM 1180 N N . GLU A 1 148 ? 13.011 1.879 -15.770 1.00 87.25 148 GLU A N 1
ATOM 1181 C CA . GLU A 1 148 ? 11.557 1.979 -15.844 1.00 87.25 148 GLU A CA 1
ATOM 1182 C C . GLU A 1 148 ? 10.903 0.687 -15.348 1.00 87.25 148 GLU A C 1
ATOM 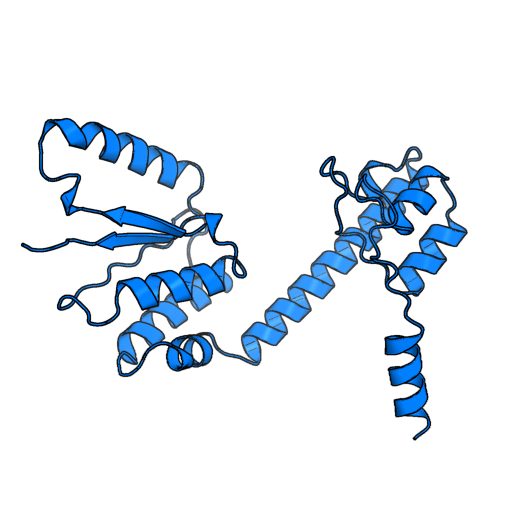1184 O O . GLU A 1 148 ? 9.995 0.742 -14.525 1.00 87.25 148 GLU A O 1
ATOM 1189 N N . LEU A 1 149 ? 11.449 -0.479 -15.711 1.00 86.81 149 LEU A N 1
ATOM 1190 C CA . LEU A 1 149 ? 11.028 -1.762 -15.146 1.00 86.81 149 LEU A CA 1
ATOM 1191 C C . LEU A 1 149 ? 11.161 -1.794 -13.618 1.00 86.81 149 LEU A C 1
ATOM 1193 O O . LEU A 1 149 ? 10.225 -2.210 -12.937 1.00 86.81 149 LEU A O 1
ATOM 1197 N N . ALA A 1 150 ? 12.276 -1.304 -13.072 1.00 86.50 150 ALA A N 1
ATOM 1198 C CA . ALA A 1 150 ? 12.481 -1.229 -11.626 1.00 86.50 150 ALA A CA 1
ATOM 1199 C C . ALA A 1 150 ? 11.467 -0.298 -10.927 1.00 86.50 150 ALA A C 1
ATOM 1201 O O . ALA A 1 150 ? 10.925 -0.656 -9.879 1.00 86.50 150 ALA A O 1
ATOM 1202 N N . LYS A 1 151 ? 11.157 0.863 -11.518 1.00 86.00 151 LYS A N 1
ATOM 1203 C CA . LYS A 1 151 ? 10.143 1.796 -10.996 1.00 86.00 151 LYS A CA 1
ATOM 1204 C C . LYS A 1 151 ? 8.738 1.206 -11.023 1.00 86.00 151 LYS A C 1
ATOM 1206 O O . LYS A 1 151 ? 8.040 1.256 -10.014 1.00 86.00 151 LYS A O 1
ATOM 1211 N N . GLN A 1 152 ? 8.327 0.623 -12.150 1.00 88.06 152 GLN A N 1
ATOM 1212 C CA . GLN A 1 152 ? 7.001 0.013 -12.275 1.00 88.06 152 GLN A CA 1
ATOM 1213 C C . GLN A 1 152 ? 6.834 -1.155 -11.297 1.00 88.06 152 GLN A C 1
ATOM 1215 O O . GLN A 1 152 ? 5.770 -1.342 -10.704 1.00 88.06 152 GLN A O 1
ATOM 1220 N N . LEU A 1 153 ? 7.918 -1.893 -11.045 1.00 86.25 153 LEU A N 1
ATOM 1221 C CA . LEU A 1 153 ? 7.941 -2.933 -10.028 1.00 86.25 153 LEU A CA 1
ATOM 1222 C C . LEU A 1 153 ? 7.755 -2.389 -8.608 1.00 86.25 153 LEU A C 1
ATOM 1224 O O . LEU A 1 153 ? 6.992 -2.959 -7.828 1.00 86.25 153 LEU A O 1
ATOM 1228 N N . ALA A 1 154 ? 8.428 -1.285 -8.277 1.00 84.38 154 ALA A N 1
ATOM 1229 C CA . ALA A 1 154 ? 8.299 -0.621 -6.982 1.00 84.38 154 ALA A CA 1
ATOM 1230 C C . ALA A 1 154 ? 6.882 -0.092 -6.761 1.00 84.38 154 ALA A C 1
ATOM 1232 O O . ALA A 1 154 ? 6.295 -0.329 -5.706 1.00 84.38 154 ALA A O 1
ATOM 1233 N N . ASN A 1 155 ? 6.295 0.525 -7.785 1.00 84.38 155 ASN A N 1
ATOM 1234 C CA . ASN A 1 155 ? 4.914 0.994 -7.751 1.00 84.38 155 ASN A CA 1
ATOM 1235 C C . ASN A 1 155 ? 3.932 -0.148 -7.469 1.00 84.38 155 ASN A C 1
ATOM 1237 O O . ASN A 1 155 ? 3.031 0.004 -6.641 1.00 84.38 155 ASN A O 1
ATOM 1241 N N . TYR A 1 156 ? 4.142 -1.310 -8.094 1.00 81.81 156 TYR A N 1
ATOM 1242 C CA . TYR A 1 156 ? 3.322 -2.492 -7.848 1.00 81.81 156 TYR A CA 1
ATOM 1243 C C . TYR A 1 156 ? 3.481 -3.041 -6.423 1.00 81.81 156 TYR A C 1
ATOM 1245 O O . TYR A 1 156 ? 2.480 -3.286 -5.747 1.00 81.81 156 TYR A O 1
ATOM 1253 N N . LEU A 1 157 ? 4.720 -3.230 -5.950 1.00 80.56 157 LEU A N 1
ATOM 1254 C CA . LEU A 1 157 ? 4.975 -3.819 -4.630 1.00 80.56 157 LEU A CA 1
ATOM 1255 C C . LEU A 1 157 ? 4.544 -2.899 -3.479 1.00 80.56 157 LEU A C 1
ATOM 1257 O O . LEU A 1 157 ? 4.055 -3.394 -2.463 1.00 80.56 157 LEU A O 1
ATOM 1261 N N . PHE A 1 158 ? 4.662 -1.580 -3.648 1.00 80.94 158 PHE A N 1
ATOM 1262 C CA . PHE A 1 158 ? 4.427 -0.594 -2.588 1.00 80.94 158 PHE A CA 1
ATOM 1263 C C . PHE A 1 158 ? 3.194 0.289 -2.810 1.00 80.94 158 PHE A C 1
ATOM 1265 O O . PHE A 1 158 ? 3.088 1.349 -2.197 1.00 80.94 158 PHE A O 1
ATOM 1272 N N . LYS A 1 159 ? 2.248 -0.133 -3.664 1.00 75.94 159 LYS A N 1
ATOM 1273 C CA . LYS A 1 159 ? 0.974 0.570 -3.928 1.00 75.94 159 LYS A CA 1
ATOM 1274 C C . LYS A 1 159 ? 1.164 2.072 -4.217 1.00 75.94 159 LYS A C 1
ATOM 1276 O O . LYS A 1 159 ? 0.507 2.910 -3.607 1.00 75.94 159 LYS A O 1
ATOM 1281 N N . ASN A 1 160 ? 2.069 2.409 -5.137 1.00 68.62 160 ASN A N 1
ATOM 1282 C CA . ASN A 1 160 ? 2.414 3.791 -5.520 1.00 68.62 160 ASN A CA 1
ATOM 1283 C C . ASN A 1 160 ? 2.986 4.667 -4.385 1.00 68.62 160 ASN A C 1
ATOM 1285 O O . ASN A 1 160 ? 2.930 5.896 -4.453 1.00 68.62 160 ASN A O 1
ATOM 1289 N N . ASN A 1 161 ? 3.561 4.069 -3.338 1.00 72.88 161 ASN A N 1
ATOM 1290 C CA . ASN A 1 161 ? 4.324 4.832 -2.358 1.00 72.88 161 ASN A CA 1
ATOM 1291 C C . ASN A 1 161 ? 5.711 5.189 -2.915 1.00 72.88 161 ASN A C 1
ATOM 1293 O O . ASN A 1 161 ? 6.657 4.405 -2.837 1.00 72.88 161 ASN A O 1
ATOM 1297 N N . ASN A 1 162 ? 5.839 6.410 -3.438 1.00 62.50 162 ASN A N 1
ATOM 1298 C CA . ASN A 1 162 ? 7.075 6.916 -4.046 1.00 62.50 162 ASN A CA 1
ATOM 1299 C C . ASN A 1 162 ? 8.285 6.933 -3.091 1.00 62.50 162 ASN A C 1
ATOM 1301 O O . ASN A 1 162 ? 9.418 7.017 -3.555 1.00 62.50 162 ASN A O 1
ATOM 1305 N N . LYS A 1 163 ? 8.075 6.841 -1.769 1.00 66.62 163 LYS A N 1
ATOM 1306 C CA . LYS A 1 163 ? 9.164 6.803 -0.777 1.00 66.62 163 LYS A CA 1
ATOM 1307 C C . LYS A 1 163 ? 9.902 5.457 -0.732 1.00 66.62 163 LYS A C 1
ATOM 1309 O O . LYS A 1 163 ? 10.990 5.394 -0.175 1.00 66.62 163 LYS A O 1
ATOM 1314 N N . CYS A 1 164 ? 9.334 4.399 -1.314 1.00 68.88 164 CYS A N 1
ATOM 1315 C CA . CYS A 1 164 ? 9.880 3.036 -1.259 1.00 68.88 164 CYS A CA 1
ATOM 1316 C C . CYS A 1 164 ? 10.811 2.683 -2.440 1.00 68.88 164 CYS A C 1
ATOM 1318 O O . CYS A 1 164 ? 11.324 1.565 -2.518 1.00 68.88 164 CYS A O 1
ATOM 1320 N N . PHE A 1 165 ? 11.036 3.616 -3.372 1.00 78.31 165 PHE A N 1
ATOM 1321 C CA . PHE A 1 165 ? 11.975 3.446 -4.481 1.00 78.31 165 PHE A CA 1
ATOM 1322 C C . PHE A 1 165 ? 13.245 4.254 -4.225 1.00 78.31 165 PHE A C 1
ATOM 1324 O O . PHE A 1 165 ? 13.210 5.485 -4.206 1.00 78.31 165 PHE A O 1
ATOM 1331 N N . ILE A 1 166 ? 14.374 3.563 -4.059 1.00 79.25 166 ILE A N 1
ATOM 1332 C CA . ILE A 1 166 ? 15.669 4.208 -3.847 1.00 79.25 166 ILE A CA 1
ATOM 1333 C C . ILE A 1 166 ? 16.508 4.032 -5.107 1.00 79.25 166 ILE A C 1
ATOM 1335 O O . ILE A 1 166 ? 16.914 2.924 -5.467 1.00 79.25 166 ILE A O 1
ATOM 1339 N N . ARG A 1 167 ? 16.769 5.154 -5.779 1.00 79.44 167 ARG A N 1
ATOM 1340 C CA . ARG A 1 167 ? 17.661 5.217 -6.934 1.00 79.44 167 ARG A CA 1
ATOM 1341 C C . ARG A 1 167 ? 19.074 5.521 -6.456 1.00 79.44 167 ARG A C 1
ATOM 1343 O O . ARG A 1 167 ? 19.286 6.543 -5.812 1.00 79.44 167 ARG A O 1
ATOM 1350 N N . VAL A 1 168 ? 20.024 4.662 -6.816 1.00 77.50 168 VAL A N 1
ATOM 1351 C CA . VAL A 1 168 ? 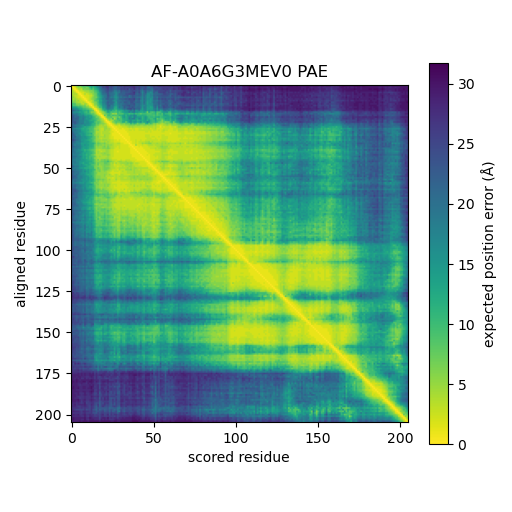21.447 4.869 -6.530 1.00 77.50 168 VAL A CA 1
ATOM 1352 C C . VAL A 1 168 ? 22.184 5.086 -7.849 1.00 77.50 168 VAL A C 1
ATOM 1354 O O . VAL A 1 168 ? 22.190 4.204 -8.714 1.00 77.50 168 VAL A O 1
ATOM 1357 N N . ASP A 1 169 ? 22.785 6.264 -8.021 1.00 77.88 169 ASP A N 1
ATOM 1358 C CA . ASP A 1 169 ? 23.618 6.566 -9.186 1.00 77.88 169 ASP A CA 1
ATOM 1359 C C . ASP A 1 169 ? 25.044 6.070 -8.950 1.00 77.88 169 ASP A C 1
ATOM 1361 O O . ASP A 1 169 ? 25.760 6.598 -8.111 1.00 77.88 169 ASP A O 1
ATOM 1365 N N . MET A 1 170 ? 25.473 5.045 -9.686 1.00 71.19 170 MET A N 1
ATOM 1366 C CA . MET A 1 170 ? 26.801 4.450 -9.510 1.00 71.19 170 MET A CA 1
ATOM 1367 C C . MET A 1 170 ? 27.937 5.280 -10.110 1.00 71.19 170 MET A C 1
ATOM 1369 O O . MET A 1 170 ? 29.099 4.974 -9.843 1.00 71.19 170 MET A O 1
ATOM 1373 N N . SER A 1 171 ? 27.647 6.310 -10.913 1.00 70.88 171 SER A N 1
ATOM 1374 C CA . SER A 1 171 ? 28.689 7.249 -11.344 1.00 70.88 171 SER A CA 1
ATOM 1375 C C . SER A 1 171 ? 29.205 8.112 -10.193 1.00 70.88 171 SER A C 1
ATOM 1377 O O . SER A 1 171 ? 30.365 8.514 -10.226 1.00 70.88 171 SER A O 1
ATOM 1379 N N . GLU A 1 172 ? 28.406 8.295 -9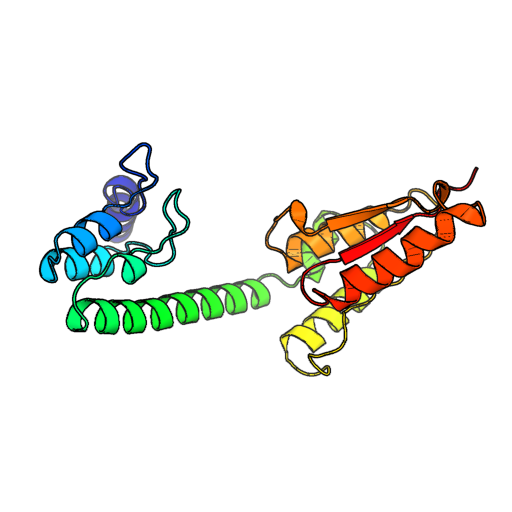.137 1.00 66.75 172 GLU A N 1
ATOM 1380 C CA . GLU A 1 172 ? 28.788 9.040 -7.930 1.00 66.75 172 GLU A CA 1
ATOM 1381 C C . GLU A 1 172 ? 29.698 8.244 -6.977 1.00 66.75 172 GLU A C 1
ATOM 1383 O O . GLU A 1 172 ? 30.156 8.800 -5.987 1.00 66.75 172 GLU A O 1
ATOM 1388 N N . TYR A 1 173 ? 29.957 6.956 -7.252 1.00 67.94 173 TYR A N 1
ATOM 1389 C CA . TYR A 1 173 ? 30.698 6.046 -6.358 1.00 67.94 173 TYR A CA 1
ATOM 1390 C C . TYR A 1 173 ? 31.962 5.457 -7.000 1.00 67.94 173 TYR A C 1
ATOM 1392 O O . TYR A 1 173 ? 32.359 4.324 -6.708 1.00 67.94 173 TYR A O 1
ATOM 1400 N N . GLN A 1 174 ? 32.588 6.180 -7.929 1.00 67.50 174 GLN A N 1
ATOM 1401 C CA . GLN A 1 174 ? 33.777 5.696 -8.637 1.00 67.50 174 GLN A CA 1
ATOM 1402 C C . GLN A 1 174 ? 35.066 5.812 -7.802 1.00 67.50 174 GLN A C 1
ATOM 1404 O O . GLN A 1 174 ? 36.040 5.112 -8.098 1.00 67.50 174 GLN A O 1
ATOM 1409 N N . ASN A 1 175 ? 35.095 6.634 -6.743 1.00 67.88 175 ASN A N 1
ATOM 1410 C CA . ASN A 1 175 ? 36.308 6.899 -5.967 1.00 67.88 175 ASN A CA 1
ATOM 1411 C C . ASN A 1 175 ? 36.395 6.059 -4.679 1.00 67.88 175 ASN A C 1
ATOM 1413 O O . ASN A 1 175 ? 35.421 5.831 -3.965 1.00 67.88 175 ASN A O 1
ATOM 1417 N N . LYS A 1 176 ? 37.619 5.654 -4.298 1.00 60.44 176 LYS A N 1
ATOM 1418 C CA . LYS A 1 176 ? 37.892 4.798 -3.119 1.00 60.44 176 LYS A CA 1
ATOM 1419 C C . LYS A 1 176 ? 37.396 5.353 -1.773 1.00 60.44 176 LYS A C 1
ATOM 1421 O O . LYS A 1 176 ? 37.200 4.567 -0.849 1.00 60.44 176 LYS A O 1
ATOM 1426 N N . HIS A 1 177 ? 37.199 6.665 -1.641 1.00 59.44 177 HIS A N 1
ATOM 1427 C CA . HIS A 1 177 ? 36.731 7.292 -0.397 1.00 59.44 177 HIS A CA 1
ATOM 1428 C C . HIS A 1 177 ? 35.196 7.26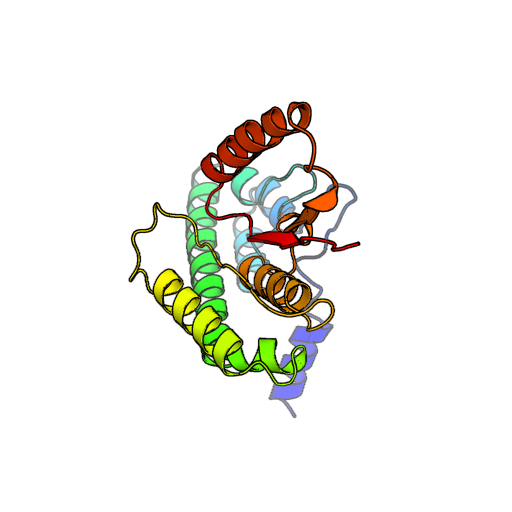5 -0.234 1.00 59.44 177 HIS A C 1
ATOM 1430 O O . HIS A 1 177 ? 34.704 7.415 0.881 1.00 59.44 177 HIS A O 1
ATOM 1436 N N . GLU A 1 178 ? 34.441 6.973 -1.298 1.00 57.62 178 GLU A N 1
ATOM 1437 C CA . GLU A 1 178 ? 32.967 6.896 -1.304 1.00 57.62 178 GLU A CA 1
ATOM 1438 C C . GLU A 1 178 ? 32.445 5.500 -0.893 1.00 57.62 178 GLU A C 1
ATOM 1440 O O . GLU A 1 178 ? 31.263 5.315 -0.608 1.00 57.62 178 GLU A O 1
ATOM 1445 N N . VAL A 1 179 ? 33.333 4.505 -0.765 1.00 56.66 179 VAL A N 1
ATOM 1446 C CA . VAL A 1 179 ? 33.010 3.106 -0.405 1.00 56.66 179 VAL A CA 1
ATOM 1447 C C . VAL A 1 179 ? 32.406 2.976 1.006 1.00 56.66 179 VAL A C 1
ATOM 1449 O O . VAL A 1 179 ? 31.720 2.000 1.310 1.00 56.66 179 VAL A O 1
ATOM 1452 N N . ILE A 1 180 ? 32.584 3.983 1.868 1.00 56.06 180 ILE A N 1
ATOM 1453 C CA . ILE A 1 180 ? 31.967 4.044 3.204 1.00 56.06 180 ILE A CA 1
ATOM 1454 C C . ILE A 1 180 ? 30.433 4.043 3.093 1.00 56.06 180 ILE A C 1
ATOM 1456 O O . ILE A 1 180 ? 29.758 3.385 3.889 1.00 56.06 180 ILE A O 1
ATOM 1460 N N . PHE A 1 181 ? 29.882 4.677 2.053 1.00 52.97 181 PHE A N 1
ATOM 1461 C CA . PHE A 1 181 ? 28.448 4.640 1.787 1.00 52.97 181 PHE A CA 1
ATOM 1462 C C . PHE A 1 181 ? 27.963 3.234 1.443 1.00 52.97 181 PHE A C 1
ATOM 1464 O O . PHE A 1 181 ? 26.888 2.864 1.887 1.00 52.97 181 PHE A O 1
ATOM 1471 N N . TYR A 1 182 ? 28.762 2.403 0.766 1.00 55.28 182 TYR A N 1
ATOM 1472 C CA . TYR A 1 182 ? 28.399 1.015 0.447 1.00 55.28 182 TYR A CA 1
ATOM 1473 C C . TYR A 1 182 ? 28.131 0.177 1.712 1.00 55.28 182 TYR A C 1
ATOM 1475 O O . TYR A 1 182 ? 27.218 -0.652 1.740 1.00 55.28 182 TYR A O 1
ATOM 1483 N N . ASN A 1 183 ? 28.884 0.428 2.790 1.00 51.06 183 ASN A N 1
ATOM 1484 C CA . ASN A 1 183 ? 28.662 -0.216 4.087 1.00 51.06 183 ASN A CA 1
ATOM 1485 C C . ASN A 1 183 ? 27.405 0.310 4.790 1.00 51.06 183 ASN A C 1
ATOM 1487 O O . ASN A 1 183 ? 26.640 -0.493 5.320 1.00 51.06 183 ASN A O 1
ATOM 1491 N N . ILE A 1 184 ? 27.147 1.621 4.738 1.00 55.50 184 ILE A N 1
ATOM 1492 C CA . ILE A 1 184 ? 25.900 2.230 5.243 1.00 55.50 184 ILE A CA 1
ATOM 1493 C C . ILE A 1 184 ? 24.690 1.687 4.469 1.00 55.50 184 ILE A C 1
ATOM 1495 O O . ILE A 1 184 ? 23.656 1.366 5.045 1.00 55.50 184 ILE A O 1
ATOM 1499 N N . PHE A 1 185 ? 24.842 1.498 3.163 1.00 55.06 185 PHE A N 1
ATOM 1500 C CA . PHE A 1 185 ? 23.798 1.025 2.270 1.00 55.06 185 PHE A CA 1
ATOM 1501 C C . PHE A 1 185 ? 23.455 -0.451 2.500 1.00 55.06 185 PHE A C 1
ATOM 1503 O O . PHE A 1 185 ? 22.285 -0.831 2.575 1.00 55.06 185 PHE A O 1
ATOM 1510 N N . ARG A 1 186 ? 24.480 -1.289 2.700 1.00 54.19 186 ARG A N 1
ATOM 1511 C CA . ARG A 1 186 ? 24.312 -2.674 3.155 1.00 54.19 186 ARG A CA 1
ATOM 1512 C C . ARG A 1 186 ? 23.612 -2.728 4.514 1.00 54.19 186 ARG A C 1
ATOM 1514 O O . ARG A 1 186 ? 22.797 -3.617 4.728 1.00 54.19 186 ARG A O 1
ATOM 1521 N N . PHE A 1 187 ? 23.895 -1.774 5.399 1.00 53.84 187 PHE A N 1
ATOM 1522 C CA . PHE A 1 187 ? 23.249 -1.658 6.705 1.00 53.84 187 PHE A CA 1
ATOM 1523 C C . PHE A 1 187 ? 21.762 -1.281 6.588 1.00 53.84 187 PHE A C 1
ATOM 1525 O O . PHE A 1 187 ? 20.920 -1.909 7.221 1.00 53.84 187 PHE A O 1
ATOM 1532 N N . LEU A 1 188 ? 21.412 -0.334 5.711 1.00 49.34 188 LEU A N 1
ATOM 1533 C CA . LEU A 1 188 ? 20.020 0.061 5.450 1.00 49.34 188 LEU A CA 1
ATOM 1534 C C . LEU A 1 188 ? 19.203 -1.062 4.793 1.00 49.34 188 LEU A C 1
ATOM 1536 O O . LEU A 1 188 ? 18.071 -1.318 5.193 1.00 49.34 188 LEU A O 1
ATOM 1540 N N . SER A 1 189 ? 19.794 -1.802 3.850 1.00 48.75 189 SER A N 1
ATOM 1541 C CA . SER A 1 189 ? 19.142 -2.968 3.238 1.00 48.75 189 SER A CA 1
ATOM 1542 C C . SER A 1 189 ? 18.947 -4.137 4.217 1.00 48.75 189 SER A C 1
ATOM 1544 O O . SER A 1 189 ? 18.074 -4.972 3.979 1.00 48.75 189 SER A O 1
ATOM 1546 N N . LEU A 1 190 ? 19.738 -4.210 5.296 1.00 52.88 190 LEU A N 1
ATOM 1547 C CA . LEU A 1 190 ? 19.574 -5.184 6.382 1.00 52.88 190 LEU A CA 1
ATOM 1548 C C . LEU A 1 190 ? 18.500 -4.769 7.399 1.00 52.88 190 LEU A C 1
ATOM 1550 O O . LEU A 1 190 ? 17.910 -5.649 8.020 1.00 52.88 190 LEU A O 1
ATOM 1554 N N . LEU A 1 191 ? 18.243 -3.467 7.564 1.00 47.62 191 LEU A N 1
ATOM 1555 C CA . LEU A 1 191 ? 17.247 -2.952 8.508 1.00 47.62 191 LEU A CA 1
ATOM 1556 C C . LEU A 1 191 ? 15.810 -3.131 7.998 1.00 47.62 191 LEU A C 1
ATOM 1558 O O . LEU A 1 191 ? 14.940 -3.499 8.781 1.00 47.62 191 LEU A O 1
ATOM 1562 N N . GLU A 1 192 ? 15.559 -2.945 6.695 1.00 48.38 192 GLU A N 1
ATOM 1563 C CA . GLU A 1 192 ? 14.215 -3.105 6.107 1.00 48.38 192 GLU A CA 1
ATOM 1564 C C . GLU A 1 192 ? 14.224 -3.867 4.763 1.00 48.38 192 GLU A C 1
ATOM 1566 O O . GLU A 1 192 ? 13.825 -3.339 3.720 1.00 48.38 192 GLU A O 1
ATOM 1571 N N . PRO A 1 193 ? 14.617 -5.157 4.748 1.00 47.59 193 PRO A N 1
ATOM 1572 C CA . PRO A 1 193 ? 14.779 -5.959 3.526 1.00 47.59 193 PRO A CA 1
ATOM 1573 C C . PRO A 1 193 ? 13.478 -6.202 2.737 1.00 47.59 193 PRO A C 1
ATOM 1575 O O . PRO A 1 193 ? 13.493 -6.841 1.683 1.00 47.59 193 PRO A O 1
ATOM 1578 N N . HIS A 1 194 ? 12.332 -5.758 3.256 1.00 46.84 194 HIS A N 1
ATOM 1579 C CA . HIS A 1 194 ? 11.013 -5.936 2.648 1.00 46.84 194 HIS A CA 1
ATOM 1580 C C . HIS A 1 194 ? 10.425 -4.648 2.064 1.00 46.84 194 HIS A C 1
ATOM 1582 O O . HIS A 1 194 ? 9.373 -4.729 1.435 1.00 46.84 194 HIS A O 1
ATOM 1588 N N . GLN A 1 195 ? 11.071 -3.491 2.255 1.00 43.25 195 GLN A N 1
ATOM 1589 C CA . GLN A 1 195 ? 10.466 -2.185 1.960 1.00 43.25 195 GLN A CA 1
ATOM 1590 C C . GLN A 1 195 ? 11.130 -1.394 0.825 1.00 43.25 195 GLN A C 1
ATOM 1592 O O . GLN A 1 195 ? 10.649 -0.319 0.479 1.00 43.25 195 GLN A O 1
ATOM 1597 N N . VAL A 1 196 ? 12.204 -1.912 0.219 1.00 48.16 196 VAL A N 1
ATOM 1598 C CA . VAL A 1 196 ? 13.010 -1.144 -0.739 1.00 48.16 196 VAL A CA 1
ATOM 1599 C C . VAL A 1 196 ? 13.337 -1.968 -1.979 1.00 48.16 196 VAL A C 1
ATOM 1601 O O . VAL A 1 196 ? 13.869 -3.073 -1.880 1.00 48.16 196 VAL A O 1
ATOM 1604 N N . ILE A 1 197 ? 13.061 -1.407 -3.160 1.00 53.44 197 ILE A N 1
ATOM 1605 C CA . ILE A 1 197 ? 13.663 -1.866 -4.419 1.00 53.44 197 ILE A CA 1
ATOM 1606 C C . ILE A 1 197 ? 14.854 -0.973 -4.732 1.00 53.44 197 ILE A C 1
ATOM 1608 O O . ILE A 1 197 ? 14.728 0.254 -4.733 1.00 53.44 197 ILE A O 1
ATOM 1612 N N . LEU A 1 198 ? 15.987 -1.611 -5.024 1.00 51.78 198 LEU A N 1
ATOM 1613 C CA . LEU A 1 198 ? 17.194 -0.930 -5.458 1.00 51.78 198 LEU A CA 1
ATOM 1614 C C . LEU A 1 198 ? 17.363 -0.992 -6.963 1.00 51.78 198 LEU A C 1
ATOM 1616 O O . LEU A 1 198 ? 17.434 -2.082 -7.529 1.00 51.78 198 LEU A O 1
ATOM 1620 N N . ASP A 1 199 ? 17.498 0.176 -7.581 1.00 55.03 199 ASP A N 1
ATOM 1621 C CA . ASP A 1 199 ? 18.015 0.284 -8.940 1.00 55.03 199 ASP A CA 1
ATOM 1622 C C . ASP A 1 199 ? 19.432 0.862 -8.904 1.00 55.03 199 ASP A C 1
ATOM 1624 O O . ASP A 1 199 ? 19.670 1.933 -8.337 1.00 55.03 199 ASP A O 1
ATOM 1628 N N . MET A 1 200 ? 20.369 0.123 -9.496 1.00 54.72 200 MET A N 1
ATOM 1629 C CA . MET A 1 200 ? 21.780 0.483 -9.594 1.00 54.72 200 MET A CA 1
ATOM 1630 C C . MET A 1 200 ? 22.072 0.879 -11.039 1.00 54.72 200 MET A C 1
ATOM 1632 O O . MET A 1 200 ? 22.196 0.023 -11.917 1.00 54.72 200 MET A O 1
ATOM 1636 N N . ILE A 1 201 ? 22.194 2.179 -11.301 1.00 48.06 201 ILE A N 1
ATOM 1637 C CA 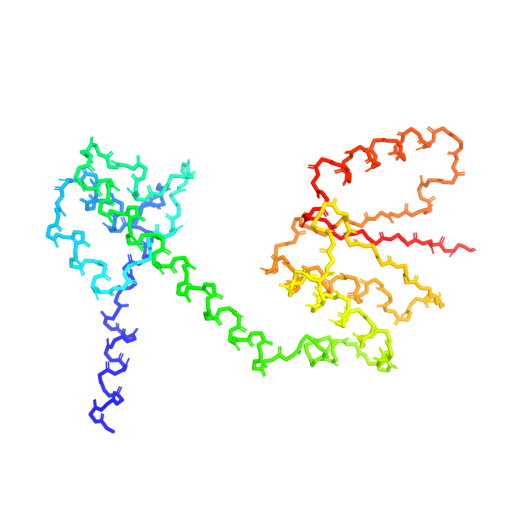. ILE A 1 201 ? 22.450 2.679 -12.655 1.00 48.06 201 ILE A CA 1
ATOM 1638 C C . ILE A 1 201 ? 23.933 2.989 -12.796 1.00 48.06 201 ILE A C 1
ATOM 1640 O O . ILE A 1 201 ? 24.454 3.854 -12.103 1.00 48.06 201 ILE A O 1
ATOM 1644 N N . LYS A 1 202 ? 24.608 2.328 -13.741 1.00 39.03 202 LYS A N 1
ATOM 1645 C CA . LYS A 1 202 ? 25.919 2.763 -14.2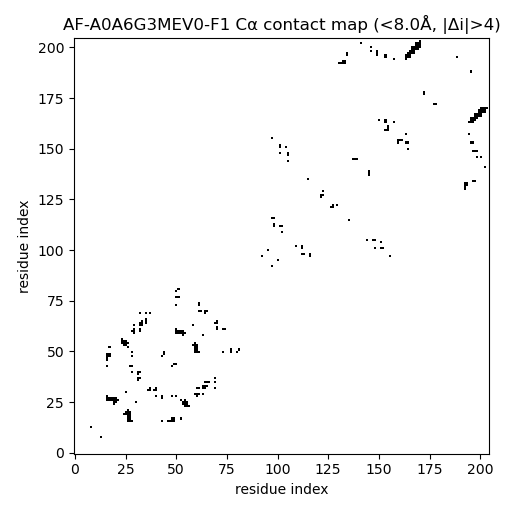31 1.00 39.03 202 LYS A CA 1
ATOM 1646 C C . LYS A 1 202 ? 25.691 3.750 -15.374 1.00 39.03 202 LYS A C 1
ATOM 1648 O O . LYS A 1 202 ? 25.387 3.327 -16.490 1.00 39.03 202 LYS A O 1
ATOM 1653 N N . VAL A 1 203 ? 25.798 5.049 -15.098 1.00 35.25 203 VAL A N 1
ATOM 1654 C CA . VAL A 1 203 ? 25.884 6.060 -16.158 1.00 35.25 203 VAL A CA 1
ATOM 1655 C C . VAL A 1 203 ? 27.280 5.928 -16.764 1.00 35.25 203 VAL A C 1
ATOM 1657 O O . VAL A 1 203 ? 28.285 6.163 -16.096 1.00 35.25 203 VAL A O 1
ATOM 1660 N N . GLY A 1 204 ? 27.349 5.406 -17.987 1.00 34.66 204 GLY A N 1
ATOM 1661 C CA . GLY A 1 204 ? 28.582 5.410 -18.764 1.00 34.66 204 GLY A CA 1
ATOM 1662 C C . GLY A 1 204 ? 28.774 6.791 -19.375 1.00 34.66 204 GLY A C 1
ATOM 1663 O O . GLY A 1 204 ? 27.858 7.268 -20.046 1.00 34.66 204 GLY A O 1
ATOM 1664 N N . ASN A 1 205 ? 29.937 7.393 -19.132 1.00 33.03 205 ASN A N 1
ATOM 1665 C CA . ASN A 1 205 ? 30.528 8.353 -20.062 1.00 33.03 205 ASN A CA 1
ATOM 1666 C C . ASN A 1 205 ? 31.242 7.587 -21.177 1.00 33.03 205 ASN A C 1
ATOM 1668 O O . ASN A 1 205 ? 31.816 6.516 -20.861 1.00 33.03 205 ASN A O 1
#